Protein 6QBE (pdb70)

Organism: Hyaloperonospora arabidopsidis (NCBI:txid272952)

Structure (mmCIF, N/CA/C/O backbone):
data_6QBE
#
_entry.id   6QBE
#
_cell.length_a   44.673
_cell.length_b   48.879
_cell.length_c   112.333
_cell.angle_alpha   90.000
_cell.angle_beta   90.000
_cell.angle_gamma   90.000
#
_symmetry.space_group_name_H-M   'P 21 21 21'
#
loop_
_entity.id
_entity.type
_entity.pdbx_description
1 polymer 'Nep1-like protein'
2 branched beta-D-mannopyranose-(1-4)-2-acetamido-2-deoxy-beta-D-glucopyranose-(1-4)-2-acetamido-2-deoxy-beta-D-glucopyranose
3 non-polymer 2-acetamido-2-deoxy-beta-D-glucopyranose
4 non-polymer 'PHOSPHATE ION'
5 water water
#
loop_
_atom_site.group_PDB
_atom_site.id
_atom_site.type_symbol
_atom_site.label_atom_id
_atom_site.label_alt_id
_atom_site.label_comp_id
_atom_site.label_asym_id
_atom_site.label_entity_id
_atom_site.label_seq_id
_atom_site.pdbx_PDB_ins_code
_atom_site.Cartn_x
_atom_site.Cartn_y
_atom_site.Cartn_z
_atom_site.occupancy
_atom_site.B_iso_or_equiv
_atom_site.auth_seq_id
_atom_site.auth_comp_id
_atom_site.auth_asym_id
_atom_site.auth_atom_id
_atom_site.pdbx_PDB_model_num
ATOM 1 N N . HIS A 1 28 ? 47.283 51.033 49.565 1.00 42.03 28 HIS A N 1
ATOM 2 C CA . HIS A 1 28 ? 47.275 50.248 48.332 1.00 40.88 28 HIS A CA 1
ATOM 3 C C . HIS A 1 28 ? 47.388 48.757 48.634 1.00 34.29 28 HIS A C 1
ATOM 4 O O . HIS A 1 28 ? 48.325 48.353 49.328 1.00 30.80 28 HIS A O 1
ATOM 11 N N . ASP A 1 29 ? 46.440 47.943 48.138 1.00 20.56 29 ASP A N 1
ATOM 12 C CA . ASP A 1 29 ? 46.510 46.495 48.339 1.00 18.89 29 ASP A CA 1
ATOM 13 C C . ASP A 1 29 ? 46.644 46.138 49.824 1.00 23.74 29 ASP A C 1
ATOM 14 O O . ASP A 1 29 ? 47.427 45.271 50.211 1.00 25.34 29 ASP A O 1
ATOM 19 N N . ALA A 1 30 ? 45.882 46.826 50.671 1.00 20.77 30 ALA A N 1
ATOM 20 C CA . ALA A 1 30 ? 45.939 46.582 52.107 1.00 26.56 30 ALA A CA 1
ATOM 21 C C . ALA A 1 30 ? 44.873 45.612 52.594 1.00 23.25 30 ALA A C 1
ATOM 22 O O . ALA A 1 30 ? 45.022 45.056 53.685 1.00 24.29 30 ALA A O 1
ATOM 24 N N . ILE A 1 31 ? 43.823 45.391 51.810 1.00 16.01 31 ILE A N 1
ATOM 25 C CA . ILE A 1 31 ? 42.668 44.625 52.258 1.00 21.03 31 ILE A CA 1
ATOM 26 C C . ILE A 1 31 ? 42.951 43.136 52.130 1.00 23.84 31 ILE A C 1
ATOM 27 O O . ILE A 1 31 ? 43.228 42.638 51.031 1.00 16.63 31 ILE A O 1
ATOM 32 N N . VAL A 1 32 ? 42.810 42.413 53.236 1.00 17.12 32 VAL A N 1
ATOM 33 C CA . VAL A 1 32 ? 42.940 40.956 53.250 1.00 15.15 32 VAL A CA 1
ATOM 34 C C . VAL A 1 32 ? 41.588 40.305 52.978 1.00 22.56 32 VAL A C 1
ATOM 35 O O . VAL A 1 32 ? 40.619 40.564 53.707 1.00 17.84 32 VAL A O 1
ATOM 39 N N . PRO A 1 33 ? 41.478 39.435 51.979 1.00 19.01 33 PRO A N 1
ATOM 40 C CA . PRO A 1 33 ? 40.186 38.799 51.691 1.00 13.68 33 PRO A CA 1
ATOM 41 C C . PRO A 1 33 ? 39.798 37.789 52.753 1.00 13.38 33 PRO A C 1
ATOM 42 O O . PRO A 1 33 ? 40.619 37.307 53.536 1.00 13.25 33 PRO A O 1
ATOM 46 N N . PHE A 1 34 ? 38.516 37.452 52.752 1.00 12.12 34 PHE A N 1
ATOM 47 C CA . PHE A 1 34 ? 38.017 36.357 53.567 1.00 12.92 34 PHE A CA 1
ATOM 48 C C . PHE A 1 34 ? 38.341 35.027 52.909 1.00 16.95 34 PHE A C 1
ATOM 49 O O . PHE A 1 34 ? 38.322 34.908 51.680 1.00 13.43 34 PHE A O 1
ATOM 57 N N . SER A 1 35 ? 38.636 34.023 53.741 1.00 14.43 35 SER A N 1
ATOM 58 C CA . SER A 1 35 ? 38.728 32.641 53.272 1.00 14.49 35 SER A CA 1
ATOM 59 C C . SER A 1 35 ? 37.343 32.119 52.906 1.00 23.05 35 SER A C 1
ATOM 60 O O . SER A 1 35 ? 36.338 32.549 53.467 1.00 20.22 35 SER A O 1
ATOM 63 N N . GLU A 1 36 ? 37.300 31.163 51.955 1.00 15.12 36 GLU A N 1
ATOM 64 C CA . GLU A 1 36 ? 36.060 30.516 51.536 1.00 16.81 36 GLU A CA 1
ATOM 65 C C . GLU A 1 36 ? 35.715 29.403 52.519 1.00 25.39 36 GLU A C 1
ATOM 66 O O . GLU A 1 36 ? 36.404 28.375 52.564 1.00 23.35 36 GLU A O 1
ATOM 72 N N . PRO A 1 37 ? 34.677 29.571 53.333 1.00 28.69 37 PRO A N 1
ATOM 73 C CA . PRO A 1 37 ? 34.339 28.531 54.313 1.00 25.54 37 PRO A CA 1
ATOM 74 C C . PRO A 1 37 ? 33.833 27.266 53.627 1.00 25.40 37 PRO A C 1
ATOM 75 O O . PRO A 1 37 ? 33.342 27.281 52.490 1.00 24.42 37 PRO A O 1
ATOM 79 N N . LYS A 1 38 ? 33.959 26.149 54.334 1.00 26.23 38 LYS A N 1
ATOM 80 C CA . LYS A 1 38 ? 33.475 24.893 5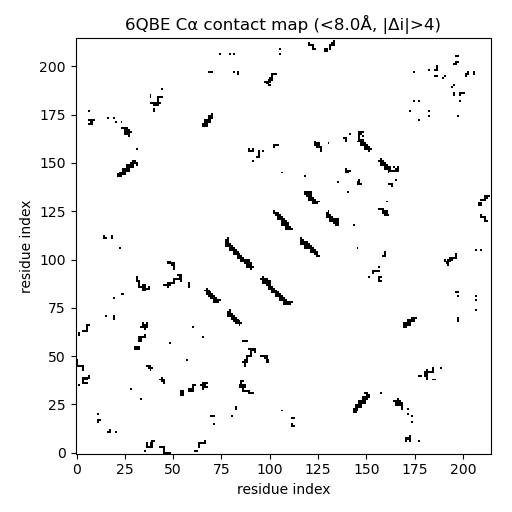3.776 1.00 28.76 38 LYS A CA 1
ATOM 81 C C . LYS A 1 38 ? 31.946 24.901 53.782 1.00 32.19 38 LYS A C 1
ATOM 82 O O . LYS A 1 38 ? 31.334 25.211 54.814 1.00 23.57 38 LYS A O 1
ATOM 88 N N . PRO A 1 39 ? 31.296 24.603 52.656 1.00 35.85 39 PRO A N 1
ATOM 89 C CA . PRO A 1 39 ? 29.853 24.869 52.545 1.00 29.99 39 PRO A CA 1
ATOM 90 C C . PRO A 1 39 ? 29.028 23.869 53.339 1.00 23.74 39 PRO A C 1
ATOM 91 O O . PRO A 1 39 ? 29.306 22.669 53.334 1.00 22.36 39 PRO A O 1
ATOM 95 N N . VAL A 1 40 ? 27.984 24.378 54.009 1.00 22.45 40 VAL A N 1
ATOM 96 C CA . VAL A 1 40 ? 27.115 23.576 54.865 1.00 30.06 40 VAL A CA 1
ATOM 97 C C . VAL A 1 40 ? 25.662 23.602 54.390 1.00 29.19 40 VAL A C 1
ATOM 98 O O . VAL A 1 40 ? 25.042 22.550 54.199 1.00 35.61 40 VAL A O 1
ATOM 102 N N . THR A 1 41 ? 25.101 24.792 54.183 1.00 22.99 41 THR A N 1
ATOM 103 C CA . THR A 1 41 ? 23.693 24.861 53.803 1.00 29.17 41 THR A CA 1
ATOM 104 C C . THR A 1 41 ? 23.493 24.707 52.288 1.00 28.09 41 THR A C 1
ATOM 105 O O . THR A 1 41 ? 24.424 24.802 51.486 1.00 22.48 41 THR A O 1
ATOM 109 N N . ILE A 1 42 ? 22.231 24.479 51.911 1.00 26.67 42 ILE A N 1
ATOM 110 C CA . ILE A 1 42 ? 21.851 24.355 50.502 1.00 28.68 42 ILE A CA 1
ATOM 111 C C . ILE A 1 42 ? 22.451 25.499 49.689 1.00 24.50 42 ILE A C 1
ATOM 112 O O . ILE A 1 42 ? 23.128 25.282 48.674 1.00 25.51 42 ILE A O 1
ATOM 117 N N . SER A 1 43 ? 22.243 26.739 50.149 1.00 23.80 43 SER A N 1
ATOM 118 C CA . SER A 1 43 ? 22.667 27.897 49.373 1.00 29.43 43 SER A CA 1
ATOM 119 C C . SER A 1 43 ? 24.186 28.062 49.362 1.00 20.39 43 SER A C 1
ATOM 120 O O . SER A 1 43 ? 24.745 28.509 48.352 1.00 22.35 43 SER A O 1
ATOM 123 N N . GLU A 1 44 ? 24.871 27.710 50.449 1.00 17.34 44 GLU A N 1
ATOM 124 C CA . GLU A 1 44 ? 26.333 27.766 50.451 1.00 18.71 44 GLU A CA 1
ATOM 125 C C . GLU A 1 44 ? 26.921 26.769 49.455 1.00 21.79 44 GLU A C 1
ATOM 126 O O . GLU A 1 44 ? 27.817 27.107 48.675 1.00 17.37 44 GLU A O 1
ATOM 132 N N . LYS A 1 45 ? 26.414 25.533 49.471 1.00 15.42 45 LYS A N 1
ATOM 133 C CA . LYS A 1 45 ? 26.890 24.496 48.557 1.00 23.11 45 LYS A CA 1
ATOM 134 C C . LYS A 1 45 ? 26.653 24.876 47.103 1.00 20.38 45 LYS A C 1
ATOM 135 O O . LYS A 1 45 ? 27.524 24.674 46.249 1.00 13.60 45 LYS A O 1
ATOM 141 N N . ALA A 1 46 ? 25.465 25.399 46.801 1.00 14.76 46 ALA A N 1
ATOM 142 C CA . ALA A 1 46 ? 25.170 25.846 45.445 1.00 17.57 46 ALA A CA 1
ATOM 143 C C . ALA A 1 46 ? 26.027 27.041 45.061 1.00 17.39 46 ALA A C 1
ATOM 144 O O . ALA A 1 46 ? 26.499 27.134 43.923 1.00 16.77 46 ALA A O 1
ATOM 146 N N . GLY A 1 47 ? 26.219 27.976 45.995 1.00 16.77 47 GLY A N 1
ATOM 147 C CA . GLY A 1 47 ? 27.091 29.112 45.733 1.00 12.92 47 GLY A CA 1
ATOM 148 C C . GLY A 1 47 ? 28.472 28.697 45.269 1.00 10.80 47 GLY A C 1
ATOM 149 O O . GLY A 1 47 ? 29.006 29.243 44.299 1.00 15.17 47 GLY A O 1
ATOM 150 N N . VAL A 1 48 ? 29.061 27.701 45.941 1.00 11.55 48 VAL A N 1
ATOM 151 C CA . VAL A 1 48 ? 30.397 27.244 45.562 1.00 11.80 48 VAL A CA 1
ATOM 152 C C . VAL A 1 48 ? 30.337 26.468 44.251 1.00 13.06 48 VAL A C 1
ATOM 153 O O . VAL A 1 48 ? 31.201 26.620 43.381 1.00 12.16 48 VAL A O 1
ATOM 157 N N . LYS A 1 49 ? 29.300 25.646 44.080 1.00 15.69 49 LYS A N 1
ATOM 158 C CA . LYS A 1 49 ? 29.185 24.815 42.883 1.00 16.10 49 LYS A CA 1
ATOM 159 C C . LYS A 1 49 ? 29.092 25.645 41.606 1.00 14.20 49 LYS A C 1
ATOM 160 O O . LYS A 1 49 ? 29.636 25.249 40.574 1.00 17.98 49 LYS A O 1
ATOM 166 N N . PHE A 1 50 ? 28.420 26.793 41.652 1.00 10.64 50 PHE A N 1
ATOM 167 C CA . PHE A 1 50 ? 28.148 27.579 40.454 1.00 16.46 50 PHE A CA 1
ATOM 168 C C . PHE A 1 50 ? 29.016 28.831 40.360 1.00 10.72 50 PHE A C 1
ATOM 169 O O . PHE A 1 50 ? 28.676 29.749 39.610 1.00 11.31 50 PHE A O 1
ATOM 177 N N . LYS A 1 51 ? 30.145 28.868 41.085 1.00 14.11 51 LYS A N 1
ATOM 178 C CA . LYS A 1 51 ? 31.103 29.959 40.957 1.00 14.43 51 LYS A CA 1
ATOM 179 C C . LYS A 1 51 ? 31.530 30.131 39.501 1.00 11.75 51 LYS A C 1
ATOM 180 O O . LYS A 1 51 ? 31.983 29.157 38.869 1.00 16.72 51 LYS A O 1
ATOM 186 N N . PRO A 1 52 ? 31.493 31.345 38.966 1.00 13.70 52 PRO A N 1
ATOM 187 C CA . PRO A 1 52 ? 31.922 31.565 37.579 1.00 15.99 52 PRO A CA 1
ATOM 188 C C . PRO A 1 52 ? 33.433 31.503 37.415 1.00 19.00 52 PRO A C 1
ATOM 189 O O . PRO A 1 52 ? 34.196 31.682 38.362 1.00 11.07 52 PRO A O 1
ATOM 193 N N . LEU A 1 53 ? 33.860 31.300 36.165 1.00 17.51 53 LEU A N 1
ATOM 194 C CA . LEU A 1 53 ? 35.250 31.511 35.767 1.00 17.47 53 LEU A CA 1
ATOM 195 C C . LEU A 1 53 ? 35.374 32.917 35.203 1.00 18.74 53 LEU A C 1
ATOM 196 O O . LEU A 1 53 ? 34.564 33.318 34.363 1.00 16.40 53 LEU A O 1
ATOM 201 N N . LEU A 1 54 ? 36.364 33.674 35.670 1.00 12.43 54 LEU A N 1
ATOM 202 C CA . LEU A 1 54 ? 36.496 35.069 35.263 1.00 9.22 54 LEU A CA 1
ATOM 203 C C . LEU A 1 54 ? 37.801 35.221 34.502 1.00 14.78 54 LEU A C 1
ATOM 204 O O . LEU A 1 54 ? 38.870 34.932 35.037 1.00 17.14 54 LEU A O 1
ATOM 209 N N . ASP A 1 55 ? 37.702 35.650 33.251 1.00 11.10 55 ASP A N 1
ATOM 210 C CA . ASP A 1 55 ? 38.853 35.954 32.408 1.00 17.53 55 ASP A CA 1
ATOM 211 C C . ASP A 1 55 ? 38.954 37.472 32.275 1.00 24.81 55 ASP A C 1
ATOM 212 O O . ASP A 1 55 ? 37.996 38.122 31.852 1.00 18.97 55 ASP A O 1
ATOM 217 N N . VAL A 1 56 ? 40.104 38.042 32.640 1.00 21.84 56 VAL A N 1
ATOM 218 C CA . VAL A 1 56 ? 40.293 39.490 32.596 1.00 29.10 56 VAL A CA 1
ATOM 219 C C . VAL A 1 56 ? 41.095 39.853 31.351 1.00 31.67 56 VAL A C 1
ATOM 220 O O . VAL A 1 56 ? 42.105 39.209 31.041 1.00 30.63 56 VAL A O 1
ATOM 224 N N . ASN A 1 57 ? 40.637 40.887 30.640 1.00 33.63 57 ASN A N 1
ATOM 225 C CA . ASN A 1 57 ? 41.216 41.346 29.374 1.00 39.76 57 ASN A CA 1
ATOM 226 C C . ASN A 1 57 ? 41.515 42.844 29.490 1.00 46.29 57 ASN A C 1
ATOM 227 O O . ASN A 1 57 ? 40.596 43.669 29.423 1.00 52.74 57 ASN A O 1
ATOM 232 N N . THR A 1 58 ? 42.793 43.186 29.681 1.00 43.28 58 THR A N 1
ATOM 233 C CA . THR A 1 58 ? 43.376 44.536 29.668 1.00 44.68 58 THR A CA 1
ATOM 234 C C . THR A 1 58 ? 43.050 45.408 30.886 1.00 40.43 58 THR A C 1
ATOM 235 O O . THR A 1 58 ? 43.491 46.562 30.924 1.00 57.84 58 THR A O 1
ATOM 239 N N . GLY A 1 59 ? 42.322 44.914 31.884 1.00 29.25 59 GLY A N 1
ATOM 240 C CA . GLY A 1 59 ? 41.963 45.700 33.040 1.00 31.54 59 GLY A CA 1
ATOM 241 C C . GLY A 1 59 ? 42.591 45.191 34.326 1.00 28.57 59 GLY A C 1
ATOM 242 O O . GLY A 1 59 ? 43.527 44.388 34.331 1.00 28.23 59 GLY A O 1
ATOM 243 N N . CYS A 1 60 ? 42.059 45.689 35.442 1.00 20.14 60 CYS A N 1
ATOM 244 C CA . CYS A 1 60 ? 42.524 45.213 36.737 1.00 14.31 60 CYS A CA 1
ATOM 245 C C . CYS A 1 60 ? 42.113 43.764 36.964 1.00 23.28 60 CYS A C 1
ATOM 246 O O . CYS A 1 60 ? 41.114 43.279 36.417 1.00 22.01 60 CYS A O 1
ATOM 249 N N . ALA A 1 61 ? 42.900 43.074 37.787 1.00 21.49 61 ALA A N 1
ATOM 250 C CA . ALA A 1 61 ? 42.417 41.870 38.429 1.00 17.28 61 ALA A CA 1
ATOM 251 C C . ALA A 1 61 ? 41.412 42.263 39.509 1.00 11.75 61 ALA A C 1
ATOM 252 O O . ALA A 1 61 ? 41.443 43.389 40.007 1.00 13.46 61 ALA A O 1
ATOM 254 N N . PRO A 1 62 ? 40.519 41.357 39.898 1.00 11.97 62 PRO A N 1
ATOM 255 C CA . PRO A 1 62 ? 39.630 41.668 41.024 1.00 12.36 62 PRO A CA 1
ATOM 256 C C . PRO A 1 62 ? 40.407 41.689 42.338 1.00 15.18 62 PRO A C 1
ATOM 257 O O . PRO A 1 62 ? 41.389 40.960 42.520 1.00 14.91 62 PRO A O 1
ATOM 261 N N . TYR A 1 63 ? 39.971 42.566 43.246 1.00 11.83 63 TYR A N 1
ATOM 262 C CA . TYR A 1 63 ? 40.588 42.746 44.558 1.00 12.45 63 TYR A CA 1
ATOM 263 C C . TYR A 1 63 ? 39.516 42.603 45.631 1.00 14.20 63 TYR A C 1
ATOM 264 O O . TYR A 1 63 ? 38.324 42.727 45.353 1.00 14.86 63 TYR A O 1
ATOM 273 N N . ALA A 1 64 ? 39.935 42.337 46.867 1.00 15.52 64 ALA A N 1
ATOM 274 C CA . ALA A 1 64 ? 38.981 42.388 47.975 1.00 11.13 64 ALA A CA 1
ATOM 275 C C . ALA A 1 64 ? 38.569 43.830 48.252 1.00 11.91 64 ALA A C 1
ATOM 276 O O . ALA A 1 64 ? 39.418 44.723 48.357 1.00 11.42 64 ALA A O 1
ATOM 278 N N . ALA A 1 65 ? 37.262 44.066 48.373 1.00 10.87 65 ALA A N 1
ATOM 279 C CA . ALA A 1 65 ? 36.764 45.410 48.616 1.00 10.38 65 ALA A CA 1
ATOM 280 C C . ALA A 1 65 ? 36.717 45.795 50.090 1.00 12.21 65 ALA A C 1
ATOM 281 O O . ALA A 1 65 ? 36.742 47.003 50.389 1.00 9.15 65 ALA A O 1
ATOM 283 N N . VAL A 1 66 ? 36.641 44.819 51.007 1.00 10.94 66 VAL A N 1
ATOM 284 C CA . VAL A 1 66 ? 36.412 45.089 52.430 1.00 10.41 66 VAL A CA 1
ATOM 285 C C . VAL A 1 66 ? 37.054 43.972 53.254 1.00 10.60 66 VAL A C 1
ATOM 286 O O . VAL A 1 66 ? 37.147 42.827 52.808 1.00 10.21 66 VAL A O 1
ATOM 290 N N . ASN A 1 67 ? 37.483 44.299 54.470 1.00 12.21 67 ASN A N 1
ATOM 291 C CA . ASN A 1 67 ? 38.036 43.266 55.350 1.00 15.31 67 ASN A CA 1
ATOM 292 C C . ASN A 1 67 ? 37.125 43.037 56.555 1.00 16.55 67 ASN A C 1
ATOM 293 O O . ASN A 1 67 ? 36.083 43.672 56.711 1.00 12.49 67 ASN A O 1
ATOM 298 N N . ALA A 1 68 ? 37.533 42.091 57.414 1.00 16.45 68 ALA A N 1
ATOM 299 C CA . ALA A 1 68 ? 36.715 41.694 58.552 1.00 20.26 68 ALA A CA 1
ATOM 300 C C . ALA A 1 68 ? 36.517 42.826 59.556 1.00 24.89 68 ALA A C 1
ATOM 301 O O . ALA A 1 68 ? 35.542 42.806 60.314 1.00 36.84 68 ALA A O 1
ATOM 303 N N . GLU A 1 69 ? 37.415 43.804 59.579 1.00 15.27 69 GLU A N 1
ATOM 304 C CA . GLU A 1 69 ? 37.318 44.935 60.489 1.00 22.35 69 GLU A CA 1
ATOM 305 C C . GLU A 1 69 ? 36.514 46.088 59.904 1.00 27.54 69 GLU A C 1
ATOM 306 O O . GLU A 1 69 ? 36.369 47.118 60.573 1.00 22.85 69 GLU A O 1
ATOM 312 N N . GLY A 1 70 ? 36.005 45.943 58.677 1.00 25.11 70 GLY A N 1
ATOM 313 C CA . GLY A 1 70 ? 35.186 46.951 58.032 1.00 21.34 70 GLY A CA 1
ATOM 314 C C . GLY A 1 70 ? 35.919 48.048 57.282 1.00 13.18 70 GLY A C 1
ATOM 315 O O . GLY A 1 70 ? 35.265 48.995 56.830 1.00 20.33 70 GLY A O 1
ATOM 316 N N . GLU A 1 71 ? 37.244 47.980 57.158 1.00 18.78 71 GLU A N 1
ATOM 317 C CA . GLU A 1 71 ? 37.952 48.916 56.291 1.00 15.42 71 GLU A CA 1
ATOM 318 C C . GLU A 1 71 ? 37.700 48.553 54.831 1.00 20.71 71 GLU A C 1
ATOM 319 O O . GLU A 1 71 ? 37.639 47.374 54.477 1.00 17.77 71 GLU A O 1
ATOM 325 N N . THR A 1 72 ? 37.573 49.567 53.974 1.00 17.87 72 THR A N 1
ATOM 326 C CA . THR A 1 72 ? 37.338 49.346 52.548 1.00 23.75 72 THR A CA 1
ATOM 327 C C . THR A 1 72 ? 38.509 49.828 51.692 1.00 18.10 72 THR A C 1
ATOM 328 O O . THR A 1 72 ? 39.294 50.704 52.082 1.00 16.64 72 THR A O 1
ATOM 332 N N . SER A 1 73 ? 38.596 49.255 50.492 1.00 11.59 73 SER A N 1
ATOM 333 C CA . SER A 1 73 ? 39.613 49.655 49.533 1.00 20.27 73 SER A CA 1
ATOM 334 C C . SER A 1 73 ? 39.482 51.131 49.175 1.00 17.24 73 SER A C 1
ATOM 335 O O . SER A 1 73 ? 38.384 51.643 48.952 1.00 13.73 73 SER A O 1
ATOM 338 N N . GLY A 1 74 ? 40.619 51.813 49.105 1.00 12.31 74 GLY A N 1
ATOM 339 C CA . GLY A 1 74 ? 40.667 53.166 48.604 1.00 20.25 74 GLY A CA 1
ATOM 340 C C . GLY A 1 74 ? 40.677 53.274 47.100 1.00 17.69 74 GLY A C 1
ATOM 341 O O . GLY A 1 74 ? 40.599 54.384 46.570 1.00 20.03 74 GLY A O 1
ATOM 342 N N . GLY A 1 75 ? 40.747 52.143 46.392 1.00 14.54 75 GLY A N 1
ATOM 343 C CA . GLY A 1 75 ? 40.815 52.147 44.943 1.00 14.05 75 GLY A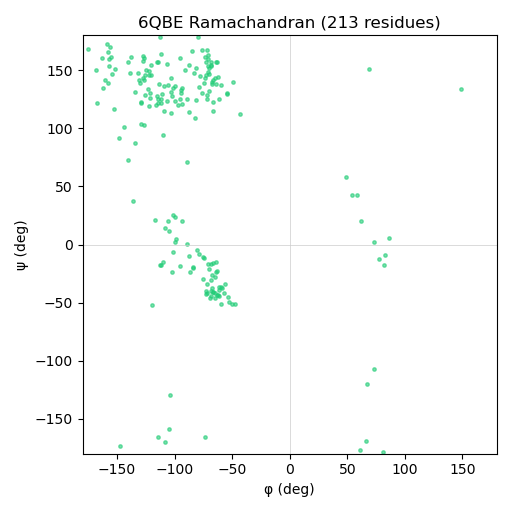 CA 1
ATOM 344 C C . GLY A 1 75 ? 42.117 52.774 44.473 1.00 19.96 75 GLY A C 1
ATOM 345 O O . GLY A 1 75 ? 43.043 53.021 45.236 1.00 18.65 75 GLY A O 1
ATOM 346 N N . LEU A 1 76 ? 42.167 53.019 43.166 1.00 18.76 76 LEU A N 1
ATOM 347 C CA . LEU A 1 76 ? 43.307 53.664 42.532 1.00 16.66 76 LEU A CA 1
ATOM 348 C C . LEU A 1 76 ? 42.808 54.788 41.638 1.00 22.13 76 LEU A C 1
ATOM 349 O O . LEU A 1 76 ? 41.780 54.642 40.971 1.00 15.22 76 LEU A O 1
ATOM 354 N N . GLN A 1 77 ? 43.540 55.900 41.608 1.00 24.02 77 GLN A N 1
ATOM 355 C CA . GLN A 1 77 ? 43.215 56.961 40.663 1.00 24.13 77 GLN A CA 1
ATOM 356 C C . GLN A 1 77 ? 43.385 56.468 39.230 1.00 25.15 77 GLN A C 1
ATOM 357 O O . GLN A 1 77 ? 44.114 55.513 38.956 1.00 21.36 77 GLN A O 1
ATOM 363 N N . THR A 1 78 ? 42.698 57.134 38.302 1.00 30.15 78 THR A N 1
ATOM 364 C CA . THR A 1 78 ? 42.851 56.800 36.891 1.00 31.32 78 THR A CA 1
ATOM 365 C C . THR A 1 78 ? 44.205 57.279 36.385 1.00 29.81 78 THR A C 1
ATOM 366 O O . THR A 1 78 ? 44.728 58.308 36.823 1.00 27.80 78 THR A O 1
ATOM 370 N N . SER A 1 79 ? 44.781 56.518 35.458 1.00 29.01 79 SER A N 1
ATOM 371 C CA . SER A 1 79 ? 46.096 56.868 34.931 1.00 40.31 79 SER A CA 1
ATOM 372 C C . SER A 1 79 ? 46.178 56.432 33.474 1.00 42.70 79 SER A C 1
ATOM 373 O O . SER A 1 79 ? 45.192 55.976 32.885 1.00 39.44 79 SER A O 1
ATOM 376 N N . GLY A 1 80 ? 47.373 56.563 32.899 0.90 43.12 80 GLY A N 1
ATOM 377 C CA . GLY A 1 80 ? 47.590 56.238 31.503 0.90 43.51 80 GLY A CA 1
ATOM 378 C C . GLY A 1 80 ? 47.661 54.763 31.178 0.90 44.45 80 GLY A C 1
ATOM 379 O O . GLY A 1 80 ? 47.642 54.412 29.994 0.90 47.34 80 GLY A O 1
ATOM 380 N N . ASP A 1 81 ? 47.746 53.888 32.1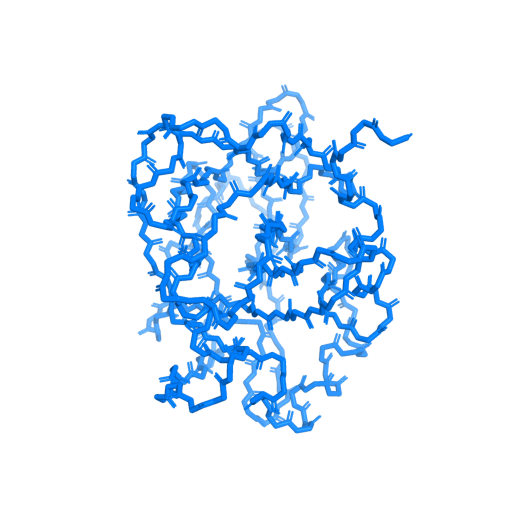82 1.00 41.47 81 ASP A N 1
ATOM 381 C CA . ASP A 1 81 ? 47.797 52.462 31.913 1.00 39.00 81 ASP A CA 1
ATOM 382 C C . ASP A 1 81 ? 46.643 51.748 32.606 1.00 36.61 81 ASP A C 1
ATOM 383 O O . ASP A 1 81 ? 46.477 51.884 33.829 1.00 33.39 81 ASP A O 1
ATOM 388 N N . PRO A 1 82 ? 45.839 50.973 31.874 1.00 39.71 82 PRO 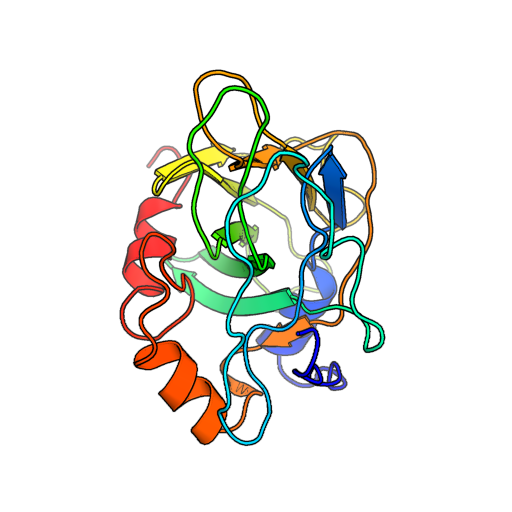A N 1
ATOM 389 C CA . PRO A 1 82 ? 44.677 50.323 32.497 1.00 28.14 82 PRO A CA 1
ATOM 390 C C . PRO A 1 82 ? 45.018 49.312 33.587 1.00 35.76 82 PRO A C 1
ATOM 391 O O . PRO A 1 82 ? 44.158 49.046 34.438 1.00 33.66 82 PRO A O 1
ATOM 395 N N . GLU A 1 83 ? 46.228 48.743 33.608 1.00 36.50 83 GLU A N 1
ATOM 396 C CA . GLU A 1 83 ? 46.533 47.670 34.552 1.00 38.23 83 GLU A CA 1
ATOM 397 C C . GLU A 1 83 ? 47.510 48.058 35.660 1.00 35.10 83 GLU A C 1
ATOM 398 O O . GLU A 1 83 ? 47.593 47.333 36.663 1.00 22.33 83 GLU A O 1
ATOM 404 N N . SER A 1 84 ? 48.229 49.177 35.523 1.00 30.36 84 SER A N 1
ATOM 405 C CA . SER A 1 84 ? 49.247 49.570 36.499 1.00 33.56 84 SER A CA 1
ATOM 406 C C . SER A 1 84 ? 48.687 49.631 37.917 1.00 31.74 84 SER A C 1
ATOM 407 O O . SER A 1 84 ? 47.651 50.254 38.172 1.00 29.71 84 SER A O 1
ATOM 410 N N . GLY A 1 85 ? 49.383 48.969 38.841 1.00 32.59 85 GLY A N 1
ATOM 411 C CA . GLY A 1 85 ? 48.994 48.929 40.238 1.00 26.53 85 GLY A CA 1
ATOM 412 C C . GLY A 1 85 ? 47.942 47.904 40.605 1.00 27.05 85 GLY A C 1
ATOM 413 O O . GLY A 1 85 ? 47.692 47.702 41.807 1.00 25.84 85 GLY A O 1
ATOM 414 N N . CYS A 1 86 ? 47.307 47.248 39.629 1.00 16.36 86 CYS A N 1
ATOM 415 C CA . CYS A 1 86 ? 46.171 46.389 39.935 1.00 15.91 86 CYS A CA 1
ATOM 416 C C . CYS A 1 86 ? 46.257 45.069 39.167 1.00 16.53 86 CYS A C 1
ATOM 417 O O . CYS A 1 86 ? 45.248 44.520 38.725 1.00 19.62 86 CYS A O 1
ATOM 420 N N . ARG A 1 87 ? 47.470 44.532 39.011 1.00 17.97 87 ARG A N 1
ATOM 421 C CA . ARG A 1 87 ? 47.640 43.244 38.350 1.00 19.52 87 ARG A CA 1
ATOM 422 C C . ARG A 1 87 ? 47.310 42.055 39.249 1.00 27.75 87 ARG A C 1
ATOM 423 O O . ARG A 1 87 ? 47.256 40.919 38.755 1.00 28.01 87 ARG A O 1
ATOM 431 N N . GLY A 1 88 ? 47.076 42.281 40.542 1.00 16.16 88 GLY A N 1
ATOM 432 C CA . GLY A 1 88 ? 46.754 41.190 41.438 1.00 19.27 88 GLY A CA 1
ATOM 433 C C . GLY A 1 88 ? 47.250 41.439 42.849 1.00 17.77 88 GLY A C 1
ATOM 434 O O . GLY A 1 88 ? 48.401 41.842 43.038 1.00 16.32 88 GLY A O 1
ATOM 435 N N . SER A 1 89 ? 46.399 41.194 43.848 1.00 19.35 89 SER A N 1
ATOM 436 C CA . SER A 1 89 ? 46.776 41.481 45.223 1.00 19.57 89 SER A CA 1
ATOM 437 C C . SER A 1 89 ? 47.838 40.504 45.718 1.00 19.16 89 SER A C 1
ATOM 438 O O . SER A 1 89 ? 47.878 39.338 45.323 1.00 18.01 89 SER A O 1
ATOM 441 N N . LYS A 1 90 ? 48.701 40.984 46.615 1.00 14.01 90 LYS A N 1
ATOM 442 C CA . LYS A 1 90 ? 49.610 40.053 47.271 1.00 21.35 90 LYS A CA 1
ATOM 443 C C . LYS A 1 90 ? 48.861 39.081 48.173 1.00 22.24 90 LYS A C 1
ATOM 444 O O . LYS A 1 90 ? 49.430 38.054 48.556 1.00 19.83 90 LYS A O 1
ATOM 450 N N . TYR A 1 91 ? 47.599 39.378 48.501 1.00 21.24 91 TYR A N 1
ATOM 451 C CA . TYR A 1 91 ? 46.763 38.552 49.367 1.00 19.62 91 TYR A CA 1
ATOM 452 C C . TYR A 1 91 ? 45.806 37.644 48.607 1.00 24.51 91 TYR A C 1
ATOM 453 O O . TYR A 1 91 ? 44.977 36.978 49.232 1.00 23.85 91 TYR A O 1
ATOM 462 N N . GLY A 1 92 ? 45.881 37.606 47.293 1.00 17.65 92 GLY A N 1
ATOM 463 C CA . GLY A 1 92 ? 44.896 36.869 46.535 1.00 19.19 92 GLY A CA 1
ATOM 464 C C . GLY A 1 92 ? 43.641 37.697 46.361 1.00 24.99 92 GLY A C 1
ATOM 465 O O . GLY A 1 92 ? 43.540 38.841 46.803 1.00 23.12 92 GLY A O 1
ATOM 466 N N . SER A 1 93 ? 42.659 37.095 45.707 1.00 14.62 93 SER A N 1
ATOM 467 C CA . SER A 1 93 ? 41.499 37.816 45.207 1.00 17.31 93 SER A CA 1
ATOM 468 C C . SER A 1 93 ? 40.253 37.470 46.034 1.00 20.25 93 SER A C 1
ATOM 469 O O . SER A 1 93 ? 40.333 36.794 47.074 1.00 17.95 93 SER A O 1
ATOM 472 N N . GLN A 1 94 ? 39.094 37.910 45.544 1.00 10.67 94 GLN A N 1
ATOM 473 C CA . GLN A 1 94 ? 37.805 37.648 46.171 1.00 9.53 94 GLN A CA 1
ATOM 474 C C . GLN A 1 94 ? 36.692 37.700 45.130 1.00 12.21 94 GLN A C 1
ATOM 475 O O . GLN A 1 94 ? 36.745 38.485 44.176 1.00 10.05 94 GLN A O 1
ATOM 481 N N . VAL A 1 95 ? 35.672 36.877 45.336 1.00 10.79 95 VAL A N 1
ATOM 482 C CA . VAL A 1 95 ? 34.401 37.032 44.647 1.00 12.41 95 VAL A CA 1
ATOM 483 C C . VAL A 1 95 ? 33.296 36.988 45.692 1.00 14.02 95 VAL A C 1
ATOM 484 O O . VAL A 1 95 ? 33.351 36.205 46.642 1.00 9.20 95 VAL A O 1
ATOM 488 N N . TYR A 1 96 ? 32.308 37.853 45.538 1.00 8.26 96 TYR A N 1
ATOM 489 C CA . TYR A 1 96 ? 31.218 37.962 46.494 1.00 8.47 96 TYR A CA 1
ATOM 490 C C . TYR A 1 96 ? 29.967 37.281 45.952 1.00 11.60 96 TYR A C 1
ATOM 491 O O . TYR A 1 96 ? 29.672 37.366 44.759 1.00 13.51 96 TYR A O 1
ATOM 500 N N . GLY A 1 97 ? 29.218 36.635 46.828 1.00 8.67 97 GLY A N 1
ATOM 501 C CA . GLY A 1 97 ? 28.032 35.905 46.412 1.00 7.43 97 GLY A CA 1
ATOM 502 C C . GLY A 1 97 ? 26.826 36.219 47.272 1.00 9.87 97 GLY A C 1
ATOM 503 O O . GLY A 1 97 ? 26.936 36.476 48.468 1.00 11.22 97 GLY A O 1
ATOM 504 N N . ARG A 1 98 ? 25.658 36.187 46.640 1.00 7.66 98 ARG A N 1
ATOM 505 C CA . ARG A 1 98 ? 24.419 36.388 47.384 1.00 13.33 98 ARG A CA 1
ATOM 506 C C . ARG A 1 98 ? 23.287 35.777 46.578 1.00 14.51 98 ARG A C 1
ATOM 507 O O . ARG A 1 98 ? 23.261 35.930 45.358 1.00 10.49 98 ARG A O 1
ATOM 515 N N . SER A 1 99 ? 22.356 35.090 47.248 1.00 13.22 99 SER A N 1
ATOM 516 C CA . SER A 1 99 ? 21.367 34.308 46.504 1.00 12.18 99 SER A CA 1
ATOM 517 C C . SER A 1 99 ? 19.979 34.457 47.107 1.00 16.89 99 SER A C 1
ATOM 518 O O . SER A 1 99 ? 19.813 34.868 48.260 1.00 16.12 99 SER A O 1
ATOM 521 N N . THR A 1 100 ? 18.976 34.111 46.296 1.00 14.63 100 THR A N 1
ATOM 522 C CA . THR A 1 100 ? 17.578 34.191 46.697 1.00 10.91 100 THR A CA 1
ATOM 523 C C . THR A 1 100 ? 16.716 33.464 45.673 1.00 20.70 100 THR A C 1
ATOM 524 O O . THR A 1 100 ? 17.058 33.394 44.484 1.00 12.24 100 THR A O 1
ATOM 528 N N . TRP A 1 101 ? 15.602 32.920 46.148 1.00 16.71 101 TRP A N 1
ATOM 529 C CA . TRP A 1 101 ? 14.525 32.573 45.240 1.00 17.95 101 TRP A CA 1
ATOM 530 C C . TRP A 1 101 ? 13.954 33.853 44.652 1.00 14.70 101 TRP A C 1
ATOM 531 O O . TRP A 1 101 ? 13.827 34.872 45.339 1.00 14.19 101 TRP A O 1
ATOM 542 N N . TYR A 1 102 ? 13.601 33.798 43.373 1.00 14.34 102 TYR A N 1
ATOM 543 C CA . TYR A 1 102 ? 12.946 34.919 42.716 1.00 14.56 102 TYR A CA 1
ATOM 544 C C . TYR A 1 102 ? 12.095 34.367 41.583 1.00 21.76 102 TYR A C 1
ATOM 545 O O . TYR A 1 102 ? 12.641 33.777 40.649 1.00 17.11 102 TYR A O 1
ATOM 554 N N . ASN A 1 103 ? 10.774 34.542 41.665 1.00 23.68 103 ASN A N 1
ATOM 555 C CA . ASN A 1 103 ? 9.870 34.086 40.608 1.00 23.38 103 ASN A CA 1
ATOM 556 C C . ASN A 1 103 ? 10.021 32.586 40.381 1.00 23.04 103 ASN A C 1
ATOM 557 O O . ASN A 1 103 ? 10.105 32.121 39.240 1.00 21.52 103 ASN A O 1
ATOM 562 N N . ASP A 1 104 ? 10.121 31.838 41.484 1.00 19.11 104 ASP A N 1
ATOM 563 C CA . ASP A 1 104 ? 10.214 30.379 41.501 1.00 27.21 104 ASP A CA 1
ATOM 564 C C . ASP A 1 104 ? 11.457 29.861 40.787 1.00 27.24 104 ASP A C 1
ATOM 565 O O . ASP A 1 104 ? 11.506 28.693 40.382 1.00 22.69 104 ASP A O 1
ATOM 570 N N . VAL A 1 105 ? 12.463 30.710 40.623 1.00 17.29 105 VAL A N 1
ATOM 571 C CA . VAL A 1 105 ? 13.768 30.299 40.124 1.00 16.53 105 VAL A CA 1
ATOM 572 C C . VAL A 1 105 ? 14.803 30.749 41.147 1.00 19.41 105 VAL A C 1
ATOM 573 O O . VAL A 1 105 ? 14.601 31.736 41.862 1.00 16.87 105 VAL A O 1
ATOM 577 N N . TRP A 1 106 ? 15.904 30.005 41.241 1.00 19.64 106 TRP A N 1
ATOM 578 C CA . TRP A 1 106 ? 16.946 30.305 42.214 1.00 16.59 106 TRP A CA 1
ATOM 579 C C . TRP A 1 106 ? 18.003 31.182 41.559 1.00 16.88 106 TRP A C 1
ATOM 580 O O . TRP A 1 106 ? 18.618 30.781 40.562 1.00 16.59 106 TRP A O 1
ATOM 591 N N . ALA A 1 107 ? 18.220 32.367 42.122 1.00 15.50 107 ALA A N 1
ATOM 592 C CA . ALA A 1 107 ? 19.128 33.358 41.557 1.00 10.38 107 ALA A CA 1
ATOM 593 C C . ALA A 1 107 ? 20.350 33.505 42.452 1.00 16.71 107 ALA A C 1
ATOM 594 O O . ALA A 1 107 ? 20.206 33.696 43.664 1.00 10.53 107 ALA A O 1
ATOM 596 N N . ILE A 1 108 ? 21.542 33.421 41.859 1.00 13.81 108 ILE A N 1
ATOM 597 C CA . ILE A 1 108 ? 22.802 33.612 42.579 1.00 12.02 108 ILE A CA 1
ATOM 598 C C . ILE A 1 108 ? 23.566 34.745 41.914 1.00 10.14 108 ILE A C 1
ATOM 599 O O . ILE A 1 108 ? 23.959 34.618 40.748 1.00 13.07 108 ILE A O 1
ATOM 604 N N . MET A 1 109 ? 23.843 35.818 42.661 1.00 9.26 109 MET A N 1
ATOM 605 C CA . MET A 1 109 ? 24.702 36.883 42.136 1.00 7.61 109 MET A CA 1
ATOM 606 C C . MET A 1 109 ? 26.147 36.671 42.569 1.00 9.10 109 MET A C 1
ATOM 607 O O . MET A 1 109 ? 26.418 36.415 43.748 1.00 9.80 109 MET A O 1
ATOM 612 N N . TYR A 1 110 ? 27.072 36.791 41.616 1.00 8.06 110 TYR A N 1
ATOM 613 C CA . TYR A 1 110 ? 28.505 36.842 41.886 1.00 7.06 110 TYR A CA 1
ATOM 614 C C . TYR A 1 110 ? 29.037 38.212 41.476 1.00 14.72 110 TYR A C 1
ATOM 615 O O . TYR A 1 110 ? 28.800 38.662 40.353 1.00 11.72 110 TYR A O 1
ATOM 624 N N . ALA A 1 111 ? 29.731 38.876 42.387 1.00 12.25 111 ALA A N 1
ATOM 625 C CA . ALA A 1 111 ? 30.183 40.245 42.169 1.00 8.81 111 ALA A CA 1
ATOM 626 C C . ALA A 1 111 ? 31.680 40.334 42.396 1.00 12.14 111 ALA A C 1
ATOM 627 O O . ALA A 1 111 ? 32.238 39.640 43.258 1.00 9.29 111 ALA A O 1
ATOM 629 N N . TRP A 1 112 ? 32.322 41.204 41.618 1.00 10.54 112 TRP A N 1
ATOM 630 C CA . TRP A 1 112 ? 33.752 41.460 41.719 1.00 10.14 112 TRP A CA 1
ATOM 631 C C . TRP A 1 112 ? 34.003 42.954 41.865 1.00 7.34 112 TRP A C 1
ATOM 632 O O . TRP A 1 112 ? 33.320 43.775 41.240 1.00 7.45 112 TRP A O 1
ATOM 643 N N . TYR A 1 113 ? 35.008 43.293 42.666 1.00 8.00 113 TYR A N 1
ATOM 644 C CA . TYR A 1 113 ? 35.449 44.661 42.876 1.00 8.15 113 TYR A CA 1
ATOM 645 C C . TYR A 1 113 ? 36.804 44.834 42.202 1.00 9.99 113 TYR A C 1
ATOM 646 O O . TYR A 1 113 ? 37.673 43.964 42.320 1.00 10.28 113 TYR A O 1
ATOM 655 N N . PHE A 1 114 ? 36.987 45.956 41.507 1.00 13.49 114 PHE A N 1
ATOM 656 C CA . PHE A 1 114 ? 38.259 46.314 40.892 1.00 9.82 114 PHE A CA 1
ATOM 657 C C . PHE A 1 114 ? 38.658 47.707 41.363 1.00 13.43 114 PHE A C 1
ATOM 658 O O . PHE A 1 114 ? 37.791 48.589 41.495 1.00 10.91 114 PHE A O 1
ATOM 666 N N . PRO A 1 115 ? 39.951 47.942 41.625 1.00 14.31 115 PRO A N 1
ATOM 667 C CA . PRO A 1 115 ? 40.349 49.231 42.232 1.00 12.10 115 PRO A CA 1
ATOM 668 C C . PRO A 1 115 ? 40.203 50.425 41.296 1.00 17.31 115 PRO A C 1
ATOM 669 O O . PRO A 1 115 ? 40.133 51.568 41.773 1.00 13.10 115 PRO A O 1
ATOM 673 N N . LYS A 1 116 ? 40.168 50.207 39.988 1.00 14.96 116 LYS A N 1
ATOM 674 C CA . LYS A 1 116 ? 39.959 51.292 39.036 1.00 14.88 116 LYS A CA 1
ATOM 675 C C . LYS A 1 116 ? 39.417 50.690 37.748 1.00 17.40 116 LYS A C 1
ATOM 676 O O . LYS A 1 116 ? 39.544 49.489 37.513 1.00 12.82 116 LYS A O 1
ATOM 682 N N . ASP A 1 117 ? 38.774 51.537 36.938 1.00 13.00 117 ASP A N 1
ATOM 683 C CA . ASP A 1 117 ? 38.382 51.211 35.564 1.00 18.04 117 ASP A CA 1
ATOM 684 C C . ASP A 1 117 ? 38.889 52.359 34.703 1.00 16.68 117 ASP A C 1
ATOM 685 O O . ASP A 1 117 ? 38.296 53.443 34.698 1.00 21.30 117 ASP A O 1
ATOM 690 N N . SER A 1 118 ? 39.985 52.137 33.982 1.00 16.85 118 SER A N 1
ATOM 691 C CA . SER A 1 118 ? 40.714 53.229 33.333 1.00 24.05 118 SER A CA 1
ATOM 692 C C . SER A 1 118 ? 41.202 52.801 31.955 1.00 26.22 118 SER A C 1
ATOM 693 O O . SER A 1 118 ? 42.403 52.603 31.741 1.00 23.00 118 SER A O 1
ATOM 696 N N . PRO A 1 119 ? 40.296 52.676 30.982 1.00 27.97 119 PRO A N 1
ATOM 697 C CA . PRO A 1 119 ? 40.714 52.250 29.638 1.00 30.00 119 PRO A CA 1
ATOM 698 C C . PRO A 1 119 ? 41.511 53.333 28.924 1.00 24.08 119 PRO A C 1
ATOM 699 O O . PRO A 1 119 ? 41.454 54.518 29.264 1.00 23.83 119 PRO A O 1
ATOM 703 N N . MET A 1 120 ? 42.278 52.908 27.919 1.00 29.80 120 MET A N 1
ATOM 704 C CA . MET A 1 120 ? 42.925 53.866 27.027 1.00 38.34 120 MET A CA 1
ATOM 705 C C . MET A 1 120 ? 41.866 54.680 26.280 1.00 28.52 120 MET A C 1
ATOM 706 O O . MET A 1 120 ? 40.800 54.164 25.938 1.00 31.76 120 MET A O 1
ATOM 711 N N . LEU A 1 121 ? 42.161 55.964 26.045 1.00 29.96 121 LEU A N 1
ATOM 712 C CA . LEU A 1 121 ? 41.355 56.936 25.307 1.00 31.88 121 LEU A CA 1
ATOM 713 C C . LEU A 1 121 ? 40.179 57.481 26.129 1.00 33.71 121 LEU A C 1
ATOM 714 O O . LEU A 1 121 ? 39.563 58.471 25.713 1.00 32.76 121 LEU A O 1
ATOM 719 N N . LEU A 1 122 ? 39.849 56.884 27.270 1.00 26.49 122 LEU A N 1
ATOM 720 C CA . LEU A 1 122 ? 38.657 57.210 28.039 1.00 28.36 122 LEU A CA 1
ATOM 721 C C . LEU A 1 122 ? 39.029 57.801 29.396 1.00 34.96 122 LEU A C 1
ATOM 722 O O . LEU A 1 122 ? 40.124 57.579 29.925 1.00 29.74 122 LEU A O 1
ATOM 727 N N . MET A 1 123 ? 38.087 58.556 29.967 1.00 29.14 123 MET A N 1
ATOM 728 C CA . MET A 1 123 ? 38.353 59.212 31.244 1.00 32.08 123 MET A CA 1
ATOM 729 C C . MET A 1 123 ? 38.394 58.207 32.394 1.00 27.67 123 MET A C 1
ATOM 730 O O . MET A 1 123 ? 39.250 58.311 33.284 1.00 31.42 123 MET A O 1
ATOM 735 N N . GLY A 1 124 ? 37.474 57.242 32.406 1.00 20.57 124 GLY A N 1
ATOM 736 C CA . GLY A 1 124 ? 37.448 56.217 33.441 1.00 18.61 124 GLY A CA 1
ATOM 737 C C . GLY A 1 124 ? 37.242 56.751 34.851 1.00 27.25 124 GLY A C 1
ATOM 738 O O . GLY A 1 124 ? 37.060 57.959 35.037 1.00 29.55 124 GLY A O 1
ATOM 739 N N . HIS A 1 125 ? 37.277 55.877 35.857 1.00 22.28 125 HIS A N 1
ATOM 740 C CA . HIS A 1 125 ? 37.068 56.337 37.225 1.00 16.17 125 HIS A CA 1
ATOM 741 C C . HIS A 1 125 ? 37.720 55.382 38.217 1.00 16.27 125 HIS A C 1
ATOM 742 O O . HIS A 1 125 ? 38.020 54.224 37.908 1.00 14.46 125 HIS A O 1
ATOM 749 N N . ARG A 1 126 ? 37.922 55.902 39.424 1.00 16.41 126 ARG A N 1
ATOM 750 C CA . ARG A 1 126 ? 38.288 55.091 40.578 1.00 15.22 126 ARG A CA 1
ATOM 751 C C . ARG A 1 126 ? 37.148 54.139 40.915 1.00 14.92 126 ARG A C 1
ATOM 752 O O . ARG A 1 126 ? 35.971 54.481 40.758 1.00 15.64 126 ARG A O 1
ATOM 760 N N . HIS A 1 127 ? 37.509 52.926 41.347 1.00 1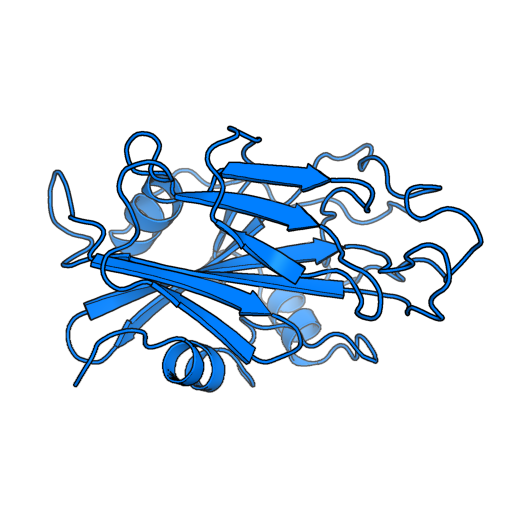1.17 127 HIS A N 1
ATOM 761 C CA . HIS A 1 127 ? 36.570 51.877 41.744 1.00 10.07 127 HIS A CA 1
ATOM 762 C C . HIS A 1 127 ? 35.785 51.309 40.567 1.00 16.80 127 HIS A C 1
ATOM 763 O O . HIS A 1 127 ? 35.508 52.002 39.583 1.00 16.51 127 HIS A O 1
ATOM 770 N N . ASP A 1 128 ? 35.390 50.046 40.687 1.00 9.49 128 ASP A N 1
ATOM 771 C CA . ASP A 1 128 ? 34.512 49.411 39.712 1.00 11.14 128 ASP A CA 1
ATOM 772 C C . ASP A 1 128 ? 33.908 48.176 40.361 1.00 7.55 128 ASP A C 1
ATOM 773 O O . ASP A 1 128 ? 34.628 47.439 41.038 1.00 12.98 128 ASP A O 1
ATOM 778 N N . TRP A 1 129 ? 32.591 47.987 40.199 1.00 8.77 129 TRP A N 1
ATOM 779 C CA . TRP A 1 129 ? 31.863 46.791 40.625 1.00 9.05 129 TRP A CA 1
ATOM 780 C C . TRP A 1 129 ? 31.193 46.161 39.412 1.00 9.75 129 TRP A C 1
ATOM 781 O O . TRP A 1 129 ? 30.505 46.856 38.653 1.00 13.05 129 TRP A O 1
ATOM 792 N N . GLU A 1 130 ? 31.385 44.856 39.236 1.00 12.03 130 GLU A N 1
ATOM 793 C CA . GLU A 1 130 ? 30.755 44.099 38.163 1.00 12.50 130 GLU A CA 1
ATOM 794 C C . GLU A 1 130 ? 30.066 42.896 38.781 1.00 14.05 130 GLU A C 1
ATOM 795 O O . GLU A 1 130 ? 30.431 42.462 39.877 1.00 7.37 130 GLU A O 1
ATOM 801 N N . ASN A 1 131 ? 29.076 42.346 38.075 1.00 11.09 131 ASN A N 1
ATOM 802 C CA . ASN A 1 131 ? 28.438 41.148 38.618 1.00 7.53 131 ASN A CA 1
ATOM 803 C C . ASN A 1 131 ? 27.764 40.336 37.522 1.00 7.73 131 ASN A C 1
ATOM 804 O O . ASN A 1 131 ? 27.384 40.861 36.469 1.00 9.31 131 ASN A O 1
ATOM 809 N N . VAL A 1 132 ? 27.649 39.040 37.776 1.00 6.24 132 VAL A N 1
ATOM 810 C CA . VAL A 1 132 ? 26.811 38.173 36.957 1.00 6.54 132 VAL A CA 1
ATOM 811 C C . VAL A 1 132 ? 25.765 37.554 37.870 1.00 8.05 132 VAL A C 1
ATOM 812 O O . VAL A 1 132 ? 26.021 37.303 39.054 1.00 13.03 132 VAL A O 1
ATOM 816 N N . VAL A 1 133 ? 24.572 37.334 37.324 1.00 7.46 133 VAL A N 1
ATOM 817 C CA . VAL A 1 133 ? 23.517 36.598 38.011 1.00 12.32 133 VAL A CA 1
ATOM 818 C C . VAL A 1 133 ? 23.268 35.306 37.240 1.00 16.70 133 VAL A C 1
ATOM 819 O O . VAL A 1 133 ? 22.958 35.332 36.041 1.00 8.45 133 VAL A O 1
ATOM 823 N N . VAL A 1 134 ? 23.430 34.182 37.923 1.00 9.01 134 VAL A N 1
ATOM 824 C CA . VAL A 1 134 ? 23.201 32.854 37.363 1.00 10.85 134 VAL A CA 1
ATOM 825 C C . VAL A 1 134 ? 21.865 32.359 37.897 1.00 17.07 134 VAL A C 1
ATOM 826 O O . VAL A 1 134 ? 21.629 32.413 39.111 1.00 15.89 134 VAL A O 1
ATOM 830 N N . PHE A 1 135 ? 21.003 31.862 37.012 1.00 10.37 135 PHE A N 1
ATOM 831 C CA . PHE A 1 135 ? 19.681 31.371 37.388 1.00 9.71 135 PHE A CA 1
ATOM 832 C C . PHE A 1 135 ? 19.635 29.860 37.188 1.00 23.07 135 PHE A C 1
ATOM 833 O O . PHE A 1 135 ? 19.950 29.364 36.096 1.00 14.01 135 PHE A O 1
ATOM 841 N N . ILE A 1 136 ? 19.268 29.122 38.245 1.00 18.47 136 ILE A N 1
ATOM 842 C CA . ILE A 1 136 ? 19.183 27.666 38.185 1.00 16.55 136 ILE A CA 1
ATOM 843 C C . ILE A 1 136 ? 17.808 27.224 38.680 1.00 15.12 136 ILE A C 1
ATOM 844 O O . ILE A 1 136 ? 17.098 27.969 39.360 1.00 16.51 136 ILE A O 1
ATOM 849 N N . ASN A 1 137 ? 17.437 25.981 38.339 1.00 15.23 137 ASN A N 1
ATOM 850 C CA . ASN A 1 137 ? 16.086 25.523 38.643 1.00 19.37 137 ASN A CA 1
ATOM 851 C C . ASN A 1 137 ? 15.872 25.370 40.149 1.00 25.93 137 ASN A C 1
ATOM 852 O O . ASN A 1 137 ? 14.852 25.827 40.681 1.00 26.81 137 ASN A O 1
ATOM 857 N N . ASP A 1 138 ? 16.831 24.776 40.859 1.00 16.45 138 ASP A N 1
ATOM 858 C CA . ASP A 1 138 ? 16.621 24.435 42.267 1.00 21.23 138 ASP A CA 1
ATOM 859 C C . ASP A 1 138 ? 17.959 24.072 42.901 1.00 17.86 138 ASP A C 1
ATOM 860 O O . ASP A 1 138 ? 18.628 23.137 42.432 1.00 20.22 138 ASP A O 1
ATOM 865 N N . PRO A 1 139 ? 18.391 24.772 43.959 1.00 19.14 139 PRO A N 1
ATOM 866 C CA . PRO A 1 139 ? 19.724 24.490 44.518 1.00 23.13 139 PRO A CA 1
ATOM 867 C C . PRO A 1 139 ? 19.808 23.158 45.245 1.00 25.15 139 PRO A C 1
ATOM 868 O O . PRO A 1 139 ? 20.921 22.664 45.465 1.00 25.70 139 PRO A O 1
ATOM 872 N N . ASP A 1 140 ? 18.676 22.553 45.605 1.00 23.16 140 ASP A N 1
ATOM 873 C CA . ASP A 1 140 ? 18.655 21.315 46.379 1.00 22.37 140 ASP A CA 1
ATOM 874 C C . ASP A 1 140 ? 18.582 20.059 45.507 1.00 33.51 140 ASP A C 1
ATOM 875 O O . ASP A 1 140 ? 18.175 19.001 45.995 1.00 43.96 140 ASP A O 1
ATOM 880 N N . GLU A 1 141 ? 18.945 20.145 44.234 1.00 32.75 141 GLU A N 1
ATOM 881 C CA . GLU A 1 141 ? 19.045 18.953 43.403 1.00 38.87 141 GLU A CA 1
ATOM 882 C C . GLU A 1 141 ? 20.487 18.460 43.378 1.00 39.90 141 GLU A C 1
ATOM 883 O O . GLU A 1 141 ? 21.427 19.206 43.672 1.00 38.12 141 GLU A O 1
ATOM 889 N N . VAL A 1 142 ? 20.654 17.188 43.013 1.00 42.56 142 VAL A N 1
ATOM 890 C CA . VAL A 1 142 ? 22.003 16.642 42.896 1.00 46.36 142 VAL A CA 1
ATOM 891 C C . VAL A 1 142 ? 22.760 17.350 41.781 1.00 51.07 142 VAL A C 1
ATOM 892 O O . VAL A 1 142 ? 23.936 17.706 41.935 1.00 49.89 142 VAL A O 1
ATOM 896 N N . GLU A 1 143 ? 22.091 17.597 40.657 1.00 47.44 143 GLU A N 1
ATOM 897 C CA . GLU A 1 143 ? 22.671 18.314 39.524 1.00 37.15 143 GLU A CA 1
ATOM 898 C C . GLU A 1 143 ? 21.646 19.338 39.064 1.00 21.12 143 GLU A C 1
ATOM 899 O O . GLU A 1 143 ? 20.810 19.044 38.200 1.00 28.50 143 GLU A O 1
ATOM 905 N N . PRO A 1 144 ? 21.651 20.537 39.646 1.00 27.64 144 PRO A N 1
ATOM 906 C CA . PRO A 1 144 ? 20.735 21.586 39.181 1.00 21.88 144 PRO A CA 1
ATOM 907 C C . PRO A 1 144 ? 21.102 22.073 37.787 1.00 28.02 144 PRO A C 1
ATOM 908 O O . PRO A 1 144 ? 22.252 21.984 37.353 1.00 26.93 144 PRO A O 1
ATOM 912 N N . THR A 1 145 ? 20.101 22.596 37.083 1.00 22.48 145 THR A N 1
ATOM 913 C CA . THR A 1 145 ? 20.250 23.018 35.694 1.00 20.32 145 THR A CA 1
ATOM 914 C C . THR A 1 145 ? 20.388 24.533 35.623 1.00 23.03 145 THR A C 1
ATOM 915 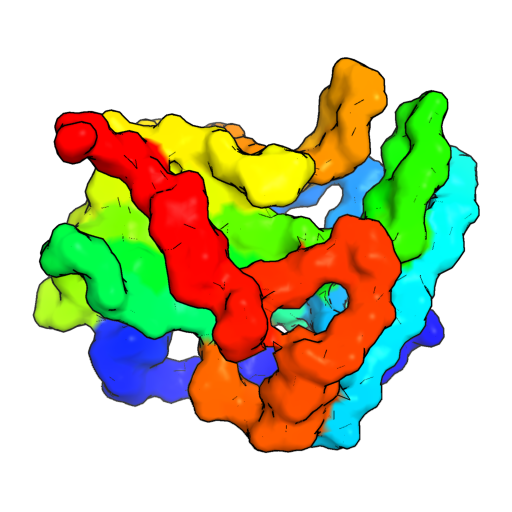O O . THR A 1 145 ? 19.553 25.256 36.171 1.00 19.54 145 THR A O 1
ATOM 919 N N . ILE A 1 146 ? 21.431 25.016 34.947 1.00 19.68 146 ILE A N 1
ATOM 920 C CA . ILE A 1 146 ? 21.519 26.449 34.686 1.00 16.55 146 ILE A CA 1
ATOM 921 C C . ILE A 1 146 ? 20.477 26.820 33.639 1.00 20.46 146 ILE A C 1
ATOM 922 O O . ILE A 1 146 ? 20.441 26.247 32.542 1.00 20.22 146 ILE A O 1
ATOM 927 N N . LEU A 1 147 ? 19.628 27.782 33.971 1.00 12.86 147 LEU A N 1
ATOM 928 C CA . LEU A 1 147 ? 18.546 28.191 33.089 1.00 14.88 147 LEU A CA 1
ATOM 929 C C . LEU A 1 147 ? 18.839 29.489 32.354 1.00 14.97 147 LEU A C 1
ATOM 930 O O . LEU A 1 147 ? 18.254 29.733 31.295 1.00 15.79 147 LEU A O 1
ATOM 935 N N . GLY A 1 148 ? 19.722 30.316 32.890 1.00 19.18 148 GLY A N 1
ATOM 936 C CA . GLY A 1 148 ? 19.964 31.618 32.314 1.00 11.75 148 GLY A CA 1
ATOM 937 C C . GLY A 1 148 ? 21.095 32.284 33.055 1.00 10.78 148 GLY A C 1
ATOM 938 O O . GLY A 1 148 ? 21.538 31.820 34.113 1.00 10.98 148 GLY A O 1
ATOM 939 N N . CYS A 1 149 ? 21.575 33.377 32.470 1.00 8.81 149 CYS A N 1
ATOM 940 C CA . CYS A 1 149 ? 22.686 34.107 33.071 1.00 12.97 149 CYS A CA 1
ATOM 941 C C . CYS A 1 149 ? 22.710 35.511 32.502 1.00 14.14 149 CYS A C 1
ATOM 942 O O . CYS A 1 149 ? 22.431 35.701 31.316 1.00 18.49 149 CYS A O 1
ATOM 945 N N . SER A 1 150 ? 23.017 36.491 33.356 1.00 9.83 150 SER A N 1
ATOM 946 C CA . SER A 1 150 ? 22.998 37.904 32.987 1.00 10.31 150 SER A CA 1
ATOM 947 C C . SER A 1 150 ? 24.260 38.559 33.517 1.00 10.76 150 SER A C 1
ATOM 948 O O . SER A 1 150 ? 24.581 38.411 34.697 1.00 11.74 150 SER A O 1
ATOM 951 N N . THR A 1 151 ? 24.951 39.303 32.654 1.00 12.32 151 THR A N 1
ATOM 952 C CA . THR A 1 151 ? 26.250 39.885 32.953 1.00 11.54 151 THR A CA 1
ATOM 953 C C . THR A 1 151 ? 26.139 41.405 32.998 1.00 11.79 151 THR A C 1
ATOM 954 O O . THR A 1 151 ? 25.470 42.017 32.156 1.00 11.02 151 THR A O 1
ATOM 958 N N . SER A 1 152 ? 26.793 42.018 33.979 1.00 10.99 152 SER A N 1
ATOM 959 C CA . SER A 1 152 ? 26.634 43.454 34.186 1.00 12.91 152 SER A CA 1
ATOM 960 C C . SER A 1 152 ? 27.234 44.241 33.033 1.00 13.30 152 SER A C 1
ATOM 961 O O . SER A 1 152 ? 28.326 43.931 32.544 1.00 14.87 152 SER A O 1
ATOM 964 N N . TRP A 1 153 ? 26.532 45.299 32.642 1.00 13.71 153 TRP A N 1
ATOM 965 C CA . TRP A 1 153 ? 26.923 46.092 31.482 1.00 11.75 153 TRP A CA 1
ATOM 966 C C . TRP A 1 153 ? 26.489 47.528 31.777 1.00 14.01 153 TRP A C 1
ATOM 967 O O . TRP A 1 153 ? 25.342 47.901 31.529 1.00 18.20 153 TRP A O 1
ATOM 978 N N . HIS A 1 154 ? 27.402 48.304 32.364 1.00 16.31 154 HIS A N 1
ATOM 979 C CA . HIS A 1 154 ? 27.209 49.731 32.619 1.00 17.27 154 HIS A CA 1
ATOM 980 C C . HIS A 1 154 ? 25.865 50.021 33.294 1.00 19.30 154 HIS A C 1
ATOM 981 O O . HIS A 1 154 ? 25.039 50.760 32.767 1.00 25.18 154 HIS A O 1
ATOM 988 N N . SER A 1 155 ? 25.657 49.404 34.462 1.00 14.69 155 SER A N 1
ATOM 989 C CA . SER A 1 155 ? 24.462 49.577 35.299 1.00 29.11 155 SER A CA 1
ATOM 990 C C . SER A 1 155 ? 23.276 48.733 34.846 1.00 28.49 155 SER A C 1
ATOM 991 O O . SER A 1 155 ? 22.333 48.544 35.621 1.00 33.25 155 SER A O 1
ATOM 994 N N . GLY A 1 156 ? 23.297 48.232 33.608 1.00 23.73 156 GLY A N 1
ATOM 995 C CA . GLY A 1 156 ? 22.318 47.284 33.124 1.00 22.42 156 GLY A CA 1
ATOM 996 C C . GLY A 1 156 ? 22.881 45.879 33.033 1.00 13.28 156 GLY A C 1
ATOM 997 O O . GLY A 1 156 ? 23.896 45.548 33.656 1.00 12.79 156 GLY A O 1
ATOM 998 N N . TYR A 1 157 ? 22.234 45.052 32.206 1.00 11.61 157 TYR A N 1
ATOM 999 C CA . TYR A 1 157 ? 22.598 43.648 32.034 1.00 10.16 157 TYR A CA 1
ATOM 1000 C C . TYR A 1 157 ? 22.527 43.233 30.565 1.00 15.91 157 TYR A C 1
ATOM 1001 O O . TYR A 1 157 ? 21.679 43.714 29.803 1.00 17.70 157 TYR A O 1
ATOM 1010 N N . ILE A 1 158 ? 23.405 42.309 30.182 1.00 13.97 158 ILE A N 1
ATOM 1011 C CA . ILE A 1 158 ? 23.232 41.509 28.970 1.00 15.06 158 ILE A CA 1
ATOM 1012 C C . ILE A 1 158 ? 22.621 40.185 29.398 1.00 14.16 158 ILE A C 1
ATOM 1013 O O . ILE A 1 158 ? 23.232 39.450 30.180 1.00 17.51 158 ILE A O 1
ATOM 1018 N N . LYS A 1 159 ? 21.431 39.867 28.885 1.00 15.31 159 LYS A N 1
ATOM 1019 C CA . LYS A 1 159 ? 20.630 38.766 29.406 1.00 16.14 159 LYS A CA 1
ATOM 1020 C C . LYS A 1 159 ? 20.657 37.570 28.465 1.00 19.64 159 LYS A C 1
ATOM 1021 O O . LYS A 1 159 ? 20.518 37.731 27.254 1.00 14.79 159 LYS A O 1
ATOM 1027 N N . TYR A 1 160 ? 20.798 36.366 29.025 1.00 12.17 160 TYR A N 1
ATOM 1028 C CA . TYR A 1 160 ? 20.861 35.136 28.248 1.00 13.20 160 TYR A CA 1
ATOM 1029 C C . TYR A 1 160 ? 19.870 34.122 28.816 1.00 15.41 160 TYR A C 1
ATOM 1030 O O . TYR A 1 160 ? 19.950 33.769 29.994 1.00 14.31 160 TYR A O 1
ATOM 1039 N N . ALA A 1 161 ? 18.940 33.648 27.990 1.00 19.26 161 ALA A N 1
ATOM 1040 C CA . ALA A 1 161 ? 18.004 32.603 28.408 1.00 20.98 161 ALA A CA 1
ATOM 1041 C C . ALA A 1 161 ? 17.723 31.681 27.225 1.00 17.06 161 ALA A C 1
ATOM 1042 O O . ALA A 1 161 ? 16.955 32.037 26.319 1.00 30.57 161 ALA A O 1
ATOM 1044 N N . PRO A 1 162 ? 18.347 30.506 27.179 1.00 22.72 162 PRO A N 1
ATOM 1045 C CA . PRO A 1 162 ? 19.271 29.956 28.166 1.00 17.64 162 PRO A CA 1
ATOM 1046 C C . PRO A 1 162 ? 20.674 30.554 28.136 1.00 19.22 162 PRO A C 1
ATOM 1047 O O . PRO A 1 162 ? 21.072 31.271 27.220 1.00 20.41 162 PRO A O 1
ATOM 1051 N N . CYS A 1 163 ? 21.419 30.251 29.169 1.00 24.95 163 CYS A N 1
ATOM 1052 C CA . CYS A 1 163 ? 22.844 30.517 29.155 1.00 26.02 163 CYS A CA 1
ATOM 1053 C C . CYS A 1 163 ? 23.478 29.602 28.113 1.00 22.50 163 CYS A C 1
ATOM 1054 O O . CYS A 1 163 ? 23.313 28.379 28.205 1.00 25.63 163 CYS A O 1
ATOM 1057 N N . PRO A 1 164 ? 24.177 30.132 27.102 1.00 23.64 164 PRO A N 1
ATOM 1058 C CA . PRO A 1 164 ? 24.638 29.272 26.001 1.00 28.93 164 PRO A CA 1
ATOM 1059 C C . PRO A 1 164 ? 25.637 28.236 26.485 1.00 25.48 164 PRO A C 1
ATOM 1060 O O . PRO A 1 164 ? 26.538 28.537 27.272 1.00 28.75 164 PRO A O 1
ATOM 1064 N N . THR A 1 165 ? 25.469 27.006 25.978 1.00 20.45 165 THR A N 1
ATOM 1065 C CA . THR A 1 165 ? 26.241 25.862 26.455 1.00 26.0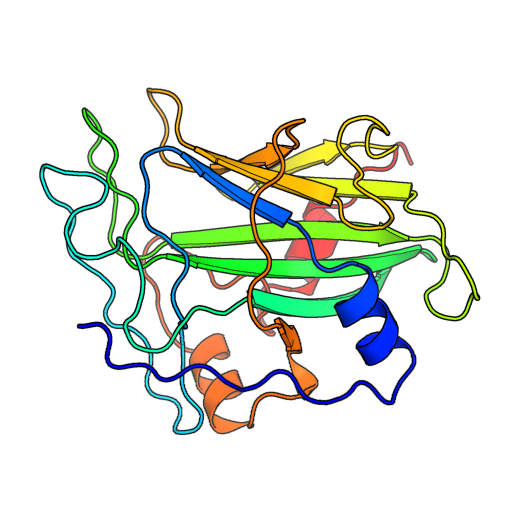3 165 THR A CA 1
ATOM 1066 C C . THR A 1 165 ? 27.736 26.077 26.283 1.00 20.94 165 THR A C 1
ATOM 1067 O O . THR A 1 165 ? 28.526 25.641 27.125 1.00 26.36 165 THR A O 1
ATOM 1071 N N . ASP A 1 166 ? 28.147 26.720 25.182 1.00 21.25 166 ASP A N 1
ATOM 1072 C CA . ASP A 1 166 ? 29.575 26.909 24.919 1.00 19.98 166 ASP A CA 1
ATOM 1073 C C . ASP A 1 166 ? 30.252 27.789 25.961 1.00 22.40 166 ASP A C 1
ATOM 1074 O O . ASP A 1 166 ? 31.483 27.827 26.014 1.00 32.20 166 ASP A O 1
ATOM 1079 N N . SER A 1 167 ? 29.483 28.518 26.766 1.00 26.36 167 SER A N 1
ATOM 1080 C CA . SER A 1 167 ? 30.042 29.358 27.815 1.00 16.13 167 SER A CA 1
ATOM 1081 C C . SER A 1 167 ? 29.854 28.756 29.195 1.00 21.42 167 SER A C 1
ATOM 1082 O O . SER A 1 167 ? 30.054 29.453 30.198 1.00 19.02 167 SER A O 1
ATOM 1085 N N . ILE A 1 168 ? 29.455 27.490 29.271 1.00 23.35 168 ILE A N 1
ATOM 1086 C CA . ILE A 1 168 ? 29.306 26.778 30.535 1.00 24.71 168 ILE A CA 1
ATOM 1087 C C . ILE A 1 168 ? 30.376 25.701 30.593 1.00 28.12 168 ILE A C 1
ATOM 1088 O O . ILE A 1 168 ? 30.440 24.828 29.719 1.00 27.26 168 ILE A O 1
ATOM 1093 N N . ASN A 1 169 ? 31.212 25.763 31.619 1.00 29.46 169 ASN A N 1
ATOM 1094 C CA . ASN A 1 169 ? 32.285 24.805 31.850 1.00 25.77 169 ASN A CA 1
ATOM 1095 C C . ASN A 1 169 ? 31.880 23.991 33.080 1.00 25.97 169 ASN A C 1
ATOM 1096 O O . ASN A 1 169 ? 32.133 24.393 34.215 1.00 21.53 169 ASN A O 1
ATOM 1101 N N . GLY A 1 170 ? 31.246 22.843 32.844 1.00 25.07 170 GLY A N 1
ATOM 1102 C CA . GLY A 1 170 ? 30.695 22.048 33.926 1.00 28.78 170 GLY A CA 1
ATOM 1103 C C . GLY A 1 170 ? 29.455 22.715 34.482 1.00 27.40 170 GLY A C 1
ATOM 1104 O O . GLY A 1 170 ? 28.404 22.741 33.839 1.00 29.12 170 GLY A O 1
ATOM 1105 N N . SER A 1 171 ? 29.562 23.281 35.677 1.00 20.89 171 SER A N 1
ATOM 1106 C CA . SER A 1 171 ? 28.523 24.167 36.177 1.00 20.99 171 SER A CA 1
ATOM 1107 C C . SER A 1 171 ? 29.041 25.585 36.389 1.00 19.59 171 SER A C 1
ATOM 1108 O O . SER A 1 171 ? 28.433 26.354 37.136 1.00 15.49 171 SER A O 1
ATOM 1111 N N . SER A 1 172 ? 30.138 25.958 35.735 1.00 15.52 172 SER A N 1
ATOM 1112 C CA . SER A 1 172 ? 30.704 27.299 35.853 1.00 17.47 172 SER A CA 1
ATOM 1113 C C . SER A 1 172 ? 30.491 28.067 34.552 1.00 24.35 172 SER A C 1
ATOM 1114 O O . SER A 1 172 ? 31.055 27.695 33.514 1.00 20.39 172 SER A O 1
ATOM 1117 N N . VAL A 1 173 ? 29.692 29.143 34.609 1.00 18.12 173 VAL A N 1
ATOM 1118 C CA . VAL A 1 173 ? 29.600 30.067 33.482 1.00 17.18 173 VAL A CA 1
ATOM 1119 C C . VAL A 1 173 ? 30.931 30.786 33.321 1.00 20.03 173 VAL A C 1
ATOM 1120 O O . VAL A 1 173 ? 31.547 31.217 34.304 1.00 19.55 173 VAL A O 1
ATOM 1124 N N . MET A 1 174 ? 31.366 30.943 32.075 1.00 11.11 174 MET A N 1
ATOM 1125 C CA . MET A 1 174 ? 32.639 31.571 31.756 1.00 12.25 174 MET A CA 1
ATOM 1126 C C . MET A 1 174 ? 32.391 33.021 31.354 1.00 13.19 174 MET A C 1
ATOM 1127 O O . MET A 1 174 ? 31.616 33.303 30.426 1.00 11.12 174 MET A O 1
ATOM 1132 N N . ILE A 1 175 ? 33.048 33.924 32.059 1.00 11.45 175 ILE A N 1
ATOM 1133 C CA . ILE A 1 175 ? 32.785 35.353 31.994 1.00 11.26 175 ILE A CA 1
ATOM 1134 C C . ILE A 1 175 ? 34.074 36.053 31.585 1.00 12.08 175 ILE A C 1
ATOM 1135 O O . ILE A 1 175 ? 35.171 35.623 31.951 1.00 13.29 175 ILE A O 1
ATOM 1140 N N . LYS A 1 176 ? 33.944 37.135 30.827 1.00 13.54 176 LYS A N 1
ATOM 1141 C CA . LYS A 1 176 ? 35.079 37.959 30.423 1.00 12.48 176 LYS A CA 1
ATOM 1142 C C . LYS A 1 176 ? 34.846 39.392 30.881 1.00 17.84 176 LYS A C 1
ATOM 1143 O O . LYS A 1 176 ? 33.745 39.932 30.713 1.00 12.97 176 LYS A O 1
ATOM 1149 N N . TYR A 1 177 ? 35.880 39.990 31.482 1.00 13.69 177 TYR A N 1
ATOM 1150 C CA . TYR A 1 177 ? 35.898 41.409 31.839 1.00 15.14 177 TYR A CA 1
ATOM 1151 C C . TYR A 1 177 ? 36.757 42.146 30.812 1.00 17.64 177 TYR A C 1
ATOM 1152 O O . TYR A 1 177 ? 37.967 41.917 30.726 1.00 15.67 177 TYR A O 1
ATOM 1161 N N . GLU A 1 178 ? 36.134 43.010 30.019 1.00 15.27 178 GLU A N 1
ATOM 1162 C CA . GLU A 1 178 ? 36.879 43.734 28.996 1.00 26.68 178 GLU A CA 1
ATOM 1163 C C . GLU A 1 178 ? 36.146 45.022 28.642 1.00 23.91 178 GLU A C 1
ATOM 1164 O O . GLU A 1 178 ? 35.009 45.262 29.057 1.00 16.21 178 GLU A O 1
ATOM 1170 N N . HIS A 1 179 ? 36.828 45.862 27.887 1.00 19.04 179 HIS A N 1
ATOM 1171 C CA . HIS A 1 179 ? 36.260 47.126 27.456 1.00 25.13 179 HIS A CA 1
ATOM 1172 C C . HIS A 1 179 ? 36.268 47.189 25.942 1.00 23.96 179 HIS A C 1
ATOM 1173 O O . HIS A 1 179 ? 37.149 46.621 25.286 1.00 29.25 179 HIS A O 1
ATOM 1180 N N . SER A 1 180 ? 35.277 47.891 25.394 1.00 24.93 180 SER A N 1
ATOM 1181 C CA . SER A 1 180 ? 35.247 48.237 23.976 1.00 34.09 180 SER A CA 1
ATOM 1182 C C . SER A 1 180 ? 35.003 49.737 23.866 1.00 30.12 180 SER A C 1
ATOM 1183 O O . SER A 1 180 ? 34.010 50.243 24.399 1.00 29.37 180 SER A O 1
ATOM 1186 N N . PHE A 1 181 ? 35.923 50.445 23.219 1.00 23.21 181 PHE A N 1
ATOM 1187 C CA . PHE A 1 181 ? 35.709 51.856 22.948 1.00 30.39 181 PHE A CA 1
ATOM 1188 C C . PHE A 1 181 ? 34.319 52.027 22.335 1.00 28.05 181 PHE A C 1
ATOM 1189 O O . PHE A 1 181 ? 33.889 51.182 21.541 1.00 24.17 181 PHE A O 1
ATOM 1197 N N . PRO A 1 182 ? 33.569 53.065 22.709 1.00 22.84 182 PRO A N 1
ATOM 1198 C CA . PRO A 1 182 ? 33.917 54.189 23.575 1.00 23.94 182 PRO A CA 1
ATOM 1199 C C . PRO A 1 182 ? 33.395 54.105 25.017 1.00 20.27 182 PRO A C 1
ATOM 1200 O O . PRO A 1 182 ? 33.240 55.158 25.625 1.00 20.58 182 PRO A O 1
ATOM 1204 N N . LEU A 1 183 ? 33.152 52.904 25.544 1.00 18.81 183 LEU A N 1
ATOM 1205 C CA . LEU A 1 183 ? 32.629 52.702 26.893 1.00 17.46 183 LEU A CA 1
ATOM 1206 C C . LEU A 1 183 ? 33.686 52.050 27.783 1.00 29.26 183 LEU A C 1
ATOM 1207 O O . LEU A 1 183 ? 34.679 51.509 27.299 1.00 16.86 183 LEU A O 1
ATOM 1212 N N . ASN A 1 184 ? 33.465 52.108 29.099 1.00 25.49 184 ASN A N 1
ATOM 1213 C CA . ASN A 1 184 ? 34.394 51.540 30.076 1.00 15.96 184 ASN A CA 1
ATOM 1214 C C . ASN A 1 184 ? 34.296 50.008 30.071 1.00 19.22 184 ASN A C 1
ATOM 1215 O O . ASN A 1 184 ? 33.695 49.388 29.190 1.00 18.33 184 ASN A O 1
ATOM 1220 N N . HIS A 1 185 ? 34.861 49.382 31.100 1.00 17.43 185 HIS A N 1
ATOM 1221 C CA . HIS A 1 185 ? 34.813 47.930 31.222 1.00 15.64 185 HIS A CA 1
ATOM 1222 C C . HIS A 1 185 ? 33.411 47.423 31.572 1.00 19.43 185 HIS A C 1
ATOM 1223 O O . HIS A 1 185 ? 32.598 48.117 32.203 1.00 14.48 185 HIS A O 1
ATOM 1230 N N . ALA A 1 186 ? 33.147 46.182 31.167 1.00 12.93 186 ALA A N 1
ATOM 1231 C CA . ALA A 1 186 ? 31.896 45.489 31.446 1.00 12.70 186 ALA A CA 1
ATOM 1232 C C . ALA A 1 186 ? 32.144 43.998 31.310 1.00 16.10 186 ALA A C 1
ATOM 1233 O O . ALA A 1 186 ? 33.202 43.556 30.853 1.00 14.23 186 ALA A O 1
ATOM 1235 N N . LEU A 1 187 ? 31.128 43.234 31.688 1.00 14.42 187 LEU A N 1
ATOM 1236 C CA . LEU A 1 187 ? 31.148 41.788 31.622 1.00 12.77 187 LEU A CA 1
ATOM 1237 C C . LEU A 1 187 ? 30.277 41.273 30.491 1.00 13.85 187 LEU A C 1
ATOM 1238 O O . LEU A 1 187 ? 29.306 41.905 30.069 1.00 17.70 187 LEU A O 1
ATOM 1243 N N . ASN A 1 188 ? 30.621 40.079 30.028 1.00 11.73 188 ASN A N 1
ATOM 1244 C CA . ASN A 1 188 ? 29.860 39.381 28.986 1.00 20.67 188 ASN A CA 1
ATOM 1245 C C . ASN A 1 188 ? 30.301 37.931 29.060 1.00 16.53 188 ASN A C 1
ATOM 1246 O O . ASN A 1 188 ? 31.323 37.636 29.676 1.00 16.93 188 ASN A O 1
ATOM 1251 N N . ILE A 1 189 ? 29.501 37.011 28.511 1.00 14.65 189 ILE A N 1
ATOM 1252 C CA . ILE A 1 189 ? 29.956 35.585 28.481 1.00 12.57 189 ILE A CA 1
ATOM 1253 C C . ILE A 1 189 ? 31.086 35.420 27.464 1.00 13.54 189 ILE A C 1
ATOM 1254 O O . ILE A 1 189 ? 31.319 36.290 26.629 1.00 14.05 189 ILE A O 1
ATOM 1259 N N . THR A 1 190 ? 31.770 34.270 27.510 1.00 21.16 190 THR A N 1
ATOM 1260 C CA . THR A 1 190 ? 32.904 34.010 26.621 1.00 21.29 190 THR A CA 1
ATOM 1261 C C . THR A 1 190 ? 33.104 32.503 26.504 1.00 19.96 190 THR A C 1
ATOM 1262 O O . THR A 1 190 ? 32.575 31.730 27.299 1.00 18.75 190 THR A O 1
ATOM 1266 N N . LYS A 1 191 ? 33.890 32.088 25.513 1.00 21.62 191 LYS A N 1
ATOM 1267 C CA . LYS A 1 191 ? 34.314 30.697 25.414 1.00 24.97 191 LYS A CA 1
ATOM 1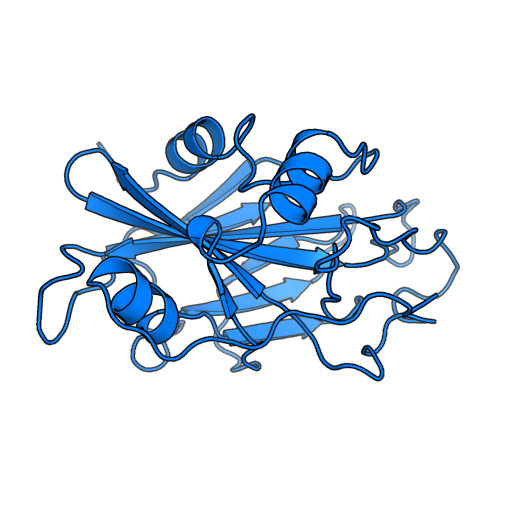268 C C . LYS A 1 191 ? 35.725 30.462 25.949 1.00 22.89 191 LYS A C 1
ATOM 1269 O O . LYS A 1 191 ? 36.222 29.334 25.873 1.00 29.95 191 LYS A O 1
ATOM 1275 N N . ASP A 1 192 ? 36.389 31.492 26.468 1.00 27.93 192 ASP A N 1
ATOM 1276 C CA . ASP A 1 192 ? 37.744 31.372 27.003 1.00 25.76 192 ASP A CA 1
ATOM 1277 C C . ASP A 1 192 ? 37.690 31.165 28.514 1.00 21.30 192 ASP A C 1
ATOM 1278 O O . ASP A 1 192 ? 37.114 31.982 29.237 1.00 17.96 192 ASP A O 1
ATOM 1283 N N . ALA A 1 193 ? 38.315 30.091 28.990 1.00 28.42 193 ALA A N 1
ATOM 1284 C CA . ALA A 1 193 ? 38.266 29.754 30.406 1.00 32.16 193 ALA A CA 1
ATOM 1285 C C . ALA A 1 193 ? 39.188 30.669 31.208 1.00 34.15 193 ALA A C 1
ATOM 1286 O O . ALA A 1 193 ? 40.356 30.864 30.855 1.00 27.53 193 ALA A O 1
ATOM 1288 N N . GLY A 1 194 ? 38.655 31.242 32.278 1.00 29.05 194 GLY A N 1
ATOM 1289 C CA . GLY A 1 194 ? 39.446 32.108 33.123 1.00 16.92 194 GLY A CA 1
ATOM 1290 C C . GLY A 1 194 ? 39.838 31.402 34.403 1.00 21.74 194 GLY A C 1
ATOM 1291 O O . GLY A 1 194 ? 40.327 30.267 34.369 1.00 18.15 194 GLY A O 1
ATOM 1292 N N . ALA A 1 195 ? 39.591 32.050 35.537 1.00 21.70 195 ALA A N 1
ATOM 1293 C CA . ALA A 1 195 ? 40.075 31.582 36.827 1.00 22.23 195 ALA A CA 1
ATOM 1294 C C . ALA A 1 195 ? 39.001 31.802 37.885 1.00 17.51 195 ALA A C 1
ATOM 1295 O O . ALA A 1 195 ? 38.127 32.654 37.737 1.00 14.47 195 ALA A O 1
ATOM 1297 N N . TYR A 1 196 ? 39.091 31.014 38.961 1.00 15.85 196 TYR A N 1
ATOM 1298 C CA . TYR A 1 196 ? 38.244 31.113 40.140 1.00 16.48 196 TYR A CA 1
ATOM 1299 C C . TYR A 1 196 ? 38.878 32.032 41.173 1.00 19.91 196 TYR A C 1
ATOM 1300 O O . TYR A 1 196 ? 40.102 32.106 41.290 1.00 14.87 196 TYR A O 1
ATOM 1309 N N . GLN A 1 197 ? 38.029 32.681 41.963 1.00 13.83 197 GLN A N 1
ATOM 1310 C CA . GLN A 1 197 ? 38.447 33.460 43.120 1.00 17.75 197 GLN A CA 1
ATOM 1311 C C . GLN A 1 197 ? 37.782 32.888 44.366 1.00 21.91 197 GLN A C 1
ATOM 1312 O O . GLN A 1 197 ? 36.710 32.273 44.284 1.00 18.98 197 GLN A O 1
ATOM 1318 N N . ASP A 1 198 ? 38.409 33.103 45.527 1.00 15.90 198 ASP A N 1
ATOM 1319 C CA . ASP A 1 198 ? 37.806 32.656 46.780 1.00 17.34 198 ASP A CA 1
ATOM 1320 C C . ASP A 1 198 ? 36.468 33.356 46.994 1.00 12.36 198 ASP A C 1
ATOM 1321 O O . ASP A 1 198 ? 36.383 34.588 46.988 1.00 7.80 198 ASP A O 1
ATOM 1326 N N . LEU A 1 199 ? 35.423 32.565 47.186 1.00 10.93 199 LEU A N 1
ATOM 1327 C CA . LEU A 1 199 ? 34.067 33.076 47.290 1.00 8.54 199 LEU A CA 1
ATOM 1328 C C . LEU A 1 199 ? 33.705 33.321 48.750 1.00 10.63 199 LEU A C 1
ATOM 1329 O O . LEU A 1 199 ? 33.959 32.482 49.612 1.00 16.25 199 LEU A O 1
ATOM 1334 N N . ILE A 1 200 ? 33.095 34.468 49.032 1.00 6.86 200 ILE A N 1
ATOM 1335 C CA . ILE A 1 200 ? 32.482 34.692 50.337 1.00 7.11 200 ILE A CA 1
ATOM 1336 C C . ILE A 1 200 ? 31.036 35.103 50.101 1.00 6.85 200 ILE A C 1
ATOM 1337 O O . ILE A 1 200 ? 30.757 35.989 49.286 1.00 6.41 200 ILE A O 1
ATOM 1342 N N . MET A 1 201 ? 30.112 34.432 50.775 1.00 8.73 201 MET A N 1
ATOM 1343 C CA . MET A 1 201 ? 28.708 34.784 50.624 1.00 14.02 201 MET A CA 1
ATOM 1344 C C . MET A 1 201 ? 28.341 35.878 51.605 1.00 11.12 201 MET A C 1
ATOM 1345 O O . MET A 1 201 ? 28.992 36.051 52.639 1.00 9.15 201 MET A O 1
ATOM 1350 N N . TRP A 1 202 ? 27.312 36.645 51.238 1.00 8.92 202 TRP A N 1
ATOM 1351 C CA . TRP A 1 202 ? 26.904 37.810 52.020 1.00 12.39 202 TRP A CA 1
ATOM 1352 C C . TRP A 1 202 ? 26.749 37.457 53.496 1.00 17.47 202 TRP A C 1
ATOM 1353 O O . TRP A 1 202 ? 27.334 38.113 54.375 1.00 16.43 202 TRP A O 1
ATOM 1364 N N . HIS A 1 203 ? 25.992 36.395 53.784 1.00 16.62 203 HIS A N 1
ATOM 1365 C CA . HIS A 1 203 ? 25.696 36.058 55.173 1.00 15.51 203 HIS A CA 1
ATOM 1366 C C . HIS A 1 203 ? 26.922 35.584 55.938 1.00 15.64 203 HIS A C 1
ATOM 1367 O O . HIS A 1 203 ? 26.888 35.553 57.172 1.00 17.07 203 HIS A O 1
ATOM 1374 N N . GLN A 1 204 ? 27.991 35.196 55.242 1.00 13.65 204 GLN A N 1
ATOM 1375 C CA . GLN A 1 204 ? 29.201 34.713 55.901 1.00 17.21 204 GLN A CA 1
ATOM 1376 C C . GLN A 1 204 ? 30.165 35.827 56.269 1.00 19.17 204 GLN A C 1
ATOM 1377 O O . GLN A 1 204 ? 31.160 35.565 56.954 1.00 15.78 204 GLN A O 1
ATOM 1383 N N . MET A 1 205 ? 29.929 37.033 55.802 1.00 14.81 205 MET A N 1
ATOM 1384 C CA . MET A 1 205 ? 30.797 38.129 56.186 1.00 16.27 205 MET A CA 1
ATOM 1385 C C . MET A 1 205 ? 30.345 38.660 57.543 1.00 14.31 205 MET A C 1
ATOM 1386 O O . MET A 1 205 ? 29.155 38.631 57.850 1.00 15.37 205 MET A O 1
ATOM 1391 N N . PRO A 1 206 ? 31.271 39.142 58.376 1.00 19.01 206 PRO A N 1
ATOM 1392 C CA . PRO A 1 206 ? 30.861 39.748 59.649 1.00 18.59 206 PRO A CA 1
ATOM 1393 C C . PRO A 1 206 ? 30.037 41.011 59.426 1.00 20.45 206 PRO A C 1
ATOM 1394 O O . PRO A 1 206 ? 30.109 41.675 58.384 1.00 18.54 206 PRO A O 1
ATOM 1398 N N . ASP A 1 207 ? 29.250 41.339 60.449 1.00 19.53 207 ASP A N 1
ATOM 1399 C CA . ASP A 1 207 ? 28.380 42.512 60.405 1.00 23.68 207 ASP A CA 1
ATOM 1400 C C . ASP A 1 207 ? 29.143 43.800 60.113 1.00 12.36 207 ASP A C 1
ATOM 1401 O O . ASP A 1 207 ? 28.600 44.703 59.469 1.00 24.03 207 ASP A O 1
ATOM 1406 N N . LEU A 1 208 ? 30.382 43.916 60.600 1.00 16.72 208 LEU A N 1
ATOM 1407 C CA . LEU A 1 208 ? 31.202 45.094 60.317 1.00 15.78 208 LEU A CA 1
ATOM 1408 C C . LEU A 1 208 ? 31.452 45.245 58.826 1.00 18.28 208 LEU A C 1
ATOM 1409 O O . LEU A 1 208 ? 31.430 46.362 58.293 1.00 16.91 208 LEU A O 1
ATOM 1414 N N . ALA A 1 209 ? 31.682 44.131 58.139 1.00 14.60 209 ALA A N 1
ATOM 1415 C CA . ALA A 1 209 ? 31.921 44.185 56.699 1.00 19.02 209 ALA A CA 1
ATOM 1416 C C . ALA A 1 209 ? 30.642 44.494 55.941 1.00 17.43 209 ALA A C 1
ATOM 1417 O O . ALA A 1 209 ? 30.652 45.285 54.991 1.00 10.60 209 ALA A O 1
ATOM 1419 N N . ARG A 1 210 ? 29.532 43.862 56.330 1.00 11.38 210 ARG A N 1
ATOM 1420 C CA . ARG A 1 210 ? 28.261 44.154 55.677 1.00 15.69 210 ARG A CA 1
ATOM 1421 C C . ARG A 1 210 ? 27.850 45.606 55.895 1.00 22.60 210 ARG A C 1
ATOM 1422 O O . ARG A 1 210 ? 27.396 46.275 54.958 1.00 16.64 210 ARG A O 1
ATOM 1430 N N . ARG A 1 211 ? 28.007 46.110 57.125 1.00 12.19 211 ARG A N 1
ATOM 1431 C CA . ARG A 1 211 ? 27.764 47.525 57.389 1.00 14.28 211 ARG A CA 1
ATOM 1432 C C . ARG A 1 211 ? 28.549 48.404 56.418 1.00 16.14 211 ARG A C 1
ATOM 1433 O O . ARG A 1 211 ? 27.994 49.311 55.788 1.00 18.95 211 ARG A O 1
ATOM 1441 N N . ALA A 1 212 ? 29.847 48.126 56.269 1.00 16.46 212 ALA A N 1
ATOM 1442 C CA . ALA A 1 212 ? 30.687 48.919 55.375 1.00 16.81 212 ALA A CA 1
ATOM 1443 C C . ALA A 1 212 ? 30.214 48.824 53.925 1.00 18.71 212 ALA A C 1
ATOM 1444 O O . ALA A 1 212 ? 30.164 49.835 53.219 1.00 22.59 212 ALA A O 1
ATOM 1446 N N . LEU A 1 213 ? 29.875 47.617 53.455 1.00 15.34 213 LEU A N 1
ATOM 1447 C CA . LEU A 1 213 ? 29.389 47.464 52.079 1.00 16.53 213 LEU A CA 1
ATOM 1448 C C . LEU A 1 213 ? 28.030 48.121 51.876 1.00 13.95 213 LEU A C 1
ATOM 1449 O O . LEU A 1 213 ? 27.686 48.492 50.748 1.00 15.74 213 LEU A O 1
ATOM 1454 N N . ASN A 1 214 ? 27.238 48.248 52.941 1.00 14.81 214 ASN A N 1
ATOM 1455 C CA . ASN A 1 214 ? 25.951 48.935 52.859 1.00 22.39 214 ASN A CA 1
ATOM 1456 C C . ASN A 1 214 ? 26.126 50.451 52.804 1.00 21.39 214 ASN A C 1
ATOM 1457 O O . ASN A 1 214 ? 25.319 51.146 52.178 1.00 20.82 214 ASN A O 1
ATOM 1462 N N . ASP A 1 215 ? 27.185 50.979 53.415 1.00 14.07 215 ASP A N 1
ATOM 1463 C CA . ASP A 1 215 ? 27.294 52.408 53.666 1.00 22.16 215 ASP A CA 1
ATOM 1464 C C . ASP A 1 215 ? 28.370 53.108 52.861 1.00 17.50 215 ASP A C 1
ATOM 1465 O O . ASP A 1 215 ? 28.359 54.341 52.797 1.00 20.62 215 ASP A O 1
ATOM 1470 N N . THR A 1 216 ? 29.323 52.376 52.300 1.00 18.10 216 THR A N 1
ATOM 1471 C CA . THR A 1 216 ? 30.488 53.012 51.703 1.00 22.94 216 THR A CA 1
ATOM 1472 C C . THR A 1 216 ? 30.143 53.560 50.325 1.00 20.66 216 THR A C 1
ATOM 1473 O O . THR A 1 216 ? 29.474 52.899 49.519 1.00 25.66 216 THR A O 1
ATOM 1477 N N . ASP A 1 217 ? 30.590 54.785 50.073 1.00 18.66 217 ASP A N 1
ATOM 1478 C CA . ASP A 1 217 ? 30.428 55.434 48.775 1.00 20.85 217 ASP A CA 1
ATOM 1479 C C . ASP A 1 217 ? 31.617 55.035 47.914 1.00 21.20 217 ASP A C 1
ATOM 1480 O O . ASP A 1 217 ? 32.762 55.382 48.223 1.00 33.46 217 ASP A O 1
ATOM 1485 N N . PHE A 1 218 ? 31.355 54.276 46.853 1.00 15.13 218 PHE A N 1
ATOM 1486 C CA . PHE A 1 218 ? 32.381 53.939 45.882 1.00 22.62 218 PHE A CA 1
ATOM 1487 C C . PHE A 1 218 ? 32.300 54.826 44.640 1.00 26.81 218 PHE A C 1
ATOM 1488 O O . PHE A 1 218 ? 32.756 54.425 43.563 1.00 18.00 218 PHE A O 1
ATOM 1496 N N . GLY A 1 219 ? 31.712 56.015 44.768 1.00 22.98 219 GLY A N 1
ATOM 1497 C CA . GLY A 1 219 ? 31.661 56.960 43.673 1.00 17.67 219 GLY A CA 1
ATOM 1498 C C . GLY A 1 219 ? 30.796 56.499 42.524 1.00 23.48 219 GLY A C 1
ATOM 1499 O O . GLY A 1 219 ? 29.595 56.260 42.691 1.00 18.80 219 GLY A O 1
ATOM 1500 N N . LYS A 1 220 ? 31.399 56.360 41.341 1.00 21.01 220 LYS A N 1
ATOM 1501 C CA . LYS A 1 220 ? 30.645 55.919 40.174 1.00 19.68 220 LYS A CA 1
ATOM 1502 C C . LYS A 1 220 ? 30.318 54.434 40.206 1.00 21.95 220 LYS A C 1
ATOM 1503 O O . LYS A 1 220 ? 29.507 53.982 39.397 1.00 26.60 220 LYS A O 1
ATOM 1509 N N . ALA A 1 221 ? 30.919 53.671 41.112 1.00 19.38 221 ALA A N 1
ATOM 1510 C CA . ALA A 1 221 ? 30.672 52.237 41.222 1.00 19.02 221 ALA A CA 1
ATOM 1511 C C . ALA A 1 221 ? 29.677 51.971 42.352 1.00 17.98 221 ALA A C 1
ATOM 1512 O O . ALA A 1 221 ? 29.769 52.564 43.430 1.00 23.96 221 ALA A O 1
ATOM 1514 N N . ILE A 1 222 ? 28.720 51.087 42.094 1.00 19.93 222 ILE A N 1
ATOM 1515 C CA . ILE A 1 222 ? 27.644 50.781 43.033 1.00 21.00 222 ILE A CA 1
ATOM 1516 C C . ILE A 1 222 ? 27.796 49.336 43.487 1.00 17.84 222 ILE A C 1
ATOM 1517 O O . ILE A 1 222 ? 27.833 48.419 42.655 1.00 17.55 222 ILE A O 1
ATOM 1522 N N . THR A 1 223 ? 27.867 49.132 44.794 1.00 13.99 223 THR A N 1
ATOM 1523 C CA . THR A 1 223 ? 28.004 47.778 45.324 1.00 19.71 223 THR A CA 1
ATOM 1524 C C . THR A 1 223 ? 26.736 46.982 45.028 1.00 17.93 223 THR A C 1
ATOM 1525 O O . THR A 1 223 ? 25.672 47.321 45.566 1.00 14.33 223 THR A O 1
ATOM 1529 N N . PRO A 1 224 ? 26.791 45.924 44.206 1.00 13.94 224 PRO A N 1
ATOM 1530 C CA . PRO A 1 224 ? 25.544 45.354 43.668 1.00 18.36 224 PRO A CA 1
ATOM 1531 C C . PRO A 1 224 ? 24.855 44.359 44.586 1.00 15.65 224 PRO A C 1
ATOM 1532 O O . PRO A 1 224 ? 23.661 44.111 44.400 1.00 10.27 224 PRO A O 1
ATOM 1536 N N . MET A 1 225 ? 25.538 43.767 45.559 1.00 13.82 225 MET A N 1
ATOM 1537 C CA . MET A 1 225 ? 24.878 42.769 46.389 1.00 10.65 225 MET A CA 1
ATOM 1538 C C . MET A 1 225 ? 24.595 43.259 47.805 1.00 10.64 225 MET A C 1
ATOM 1539 O O . MET A 1 225 ? 24.258 42.438 48.675 1.00 8.55 225 MET A O 1
ATOM 1544 N N . ASN A 1 226 ? 24.690 44.562 48.058 1.00 19.43 226 ASN A N 1
ATOM 1545 C CA . ASN A 1 226 ? 24.411 45.046 49.402 1.00 11.52 226 ASN A CA 1
ATOM 1546 C C . ASN A 1 226 ? 22.902 45.146 49.608 1.00 16.75 226 ASN A C 1
ATOM 1547 O O . ASN A 1 226 ? 22.102 44.866 48.709 1.00 15.27 226 ASN A O 1
ATOM 1552 N N . ASP A 1 227 ? 22.496 45.542 50.812 1.00 20.03 227 ASP A N 1
ATOM 1553 C CA . ASP A 1 227 ? 21.075 45.472 51.134 1.00 19.00 227 ASP A CA 1
ATOM 1554 C C . ASP A 1 227 ? 20.260 46.484 50.333 1.00 19.89 227 ASP A C 1
ATOM 1555 O O . ASP A 1 227 ? 19.101 46.211 49.984 1.00 19.54 227 ASP A O 1
ATOM 1560 N N . LEU A 1 228 ? 20.856 47.625 49.985 1.00 12.40 228 LEU A N 1
ATOM 1561 C CA . LEU A 1 228 ? 20.148 48.642 49.205 1.00 22.88 228 LEU A CA 1
ATOM 1562 C C . LEU A 1 228 ? 19.836 48.175 47.782 1.00 22.04 228 LEU A C 1
ATOM 1563 O O . LEU A 1 228 ? 18.780 48.508 47.234 1.00 20.00 228 LEU A O 1
ATOM 1568 N N . ASN A 1 229 ? 20.745 47.431 47.148 1.00 18.20 229 ASN A N 1
ATOM 1569 C CA . ASN A 1 229 ? 20.653 47.222 45.704 1.00 15.94 229 ASN A CA 1
ATOM 1570 C C . ASN A 1 229 ? 20.335 45.797 45.267 1.00 12.43 229 ASN A C 1
ATOM 1571 O O . ASN A 1 229 ? 19.906 45.611 44.127 1.00 17.87 229 ASN A O 1
ATOM 1576 N N . PHE A 1 230 ? 20.518 44.799 46.132 1.00 10.66 230 PHE A N 1
ATOM 1577 C CA . PHE A 1 230 ? 20.552 43.415 45.661 1.00 15.58 230 PHE A CA 1
ATOM 1578 C C . PHE A 1 230 ? 19.252 43.012 44.965 1.00 18.05 230 PHE A C 1
ATOM 1579 O O . PHE A 1 230 ? 19.276 42.498 43.839 1.00 16.71 230 PHE A O 1
ATOM 1587 N N . MET A 1 231 ? 18.101 43.250 45.603 1.00 12.98 231 MET A N 1
ATOM 1588 C CA . MET A 1 231 ? 16.843 42.785 45.005 1.00 16.86 231 MET A CA 1
ATOM 1589 C C . MET A 1 231 ? 16.505 43.556 43.728 1.00 14.99 231 MET A C 1
ATOM 1590 O O . MET A 1 231 ? 16.010 42.972 42.751 1.00 16.31 231 MET A O 1
ATOM 1595 N N . GLU A 1 232 ? 16.747 44.866 43.714 1.00 14.84 232 GLU A N 1
ATOM 1596 C CA . GLU A 1 232 ? 16.551 45.628 42.481 1.00 20.08 232 GLU A CA 1
ATOM 1597 C C . GLU A 1 232 ? 17.430 45.091 41.366 1.00 20.73 232 GLU A C 1
ATOM 1598 O O . GLU A 1 232 ? 17.023 45.049 40.200 1.00 14.18 232 GLU A O 1
ATOM 1604 N N . LYS A 1 233 ? 18.641 44.656 41.707 1.00 10.02 233 LYS A N 1
ATOM 1605 C CA . LYS A 1 233 ? 19.542 44.126 40.692 1.00 14.33 233 LYS A CA 1
ATOM 1606 C C . LYS A 1 233 ? 19.042 42.790 40.161 1.00 15.62 233 LYS A C 1
ATOM 1607 O O . LYS A 1 233 ? 19.039 42.555 38.947 1.00 19.10 233 LYS A O 1
ATOM 1613 N N . ILE A 1 234 ? 18.632 41.895 41.060 1.00 12.65 234 ILE A N 1
ATOM 1614 C CA . ILE A 1 234 ? 18.104 40.596 40.640 1.00 13.90 234 ILE A CA 1
ATOM 1615 C C . ILE A 1 234 ? 16.926 40.792 39.696 1.00 17.48 234 ILE A C 1
ATOM 1616 O O . ILE A 1 234 ? 16.786 40.084 38.692 1.00 17.18 234 ILE A O 1
ATOM 1621 N N . GLU A 1 235 ? 16.061 41.754 40.005 1.00 14.75 235 GLU A N 1
ATOM 1622 C CA . GLU A 1 235 ? 14.913 42.008 39.146 1.00 21.31 235 GLU A CA 1
ATOM 1623 C C . GLU A 1 235 ? 15.355 42.550 37.793 1.00 22.42 235 GLU A C 1
ATOM 1624 O O . GLU A 1 235 ? 14.801 42.173 36.747 1.00 18.18 235 GLU A O 1
ATOM 1630 N N . ALA A 1 236 ? 16.351 43.443 37.800 1.00 22.50 236 ALA A N 1
ATOM 1631 C CA . ALA A 1 236 ? 16.888 43.994 36.561 1.00 18.46 236 ALA A CA 1
ATOM 1632 C C . ALA A 1 236 ? 17.565 42.924 35.715 1.00 16.29 236 ALA A C 1
ATOM 1633 O O . ALA A 1 236 ? 17.588 43.029 34.482 1.00 17.74 236 ALA A O 1
ATOM 1635 N N . ALA A 1 237 ? 18.090 41.881 36.353 1.00 14.04 237 ALA A N 1
ATOM 1636 C CA . ALA A 1 237 ? 18.826 40.812 35.680 1.00 18.06 237 ALA A CA 1
ATOM 1637 C C . ALA A 1 237 ? 17.936 39.724 35.084 1.00 20.71 237 ALA A C 1
ATOM 1638 O O . ALA A 1 237 ? 18.412 38.966 34.233 1.00 17.63 237 ALA A O 1
ATOM 1640 N N . TRP A 1 238 ? 16.684 39.600 35.536 1.00 15.64 238 TRP A N 1
ATOM 1641 C CA . TRP A 1 238 ? 15.727 38.598 35.058 1.00 18.68 238 TRP A CA 1
ATOM 1642 C C . TRP A 1 238 ? 15.756 38.462 33.538 1.00 15.28 238 TRP A C 1
ATOM 1643 O O . TRP A 1 238 ? 15.361 39.400 32.831 1.00 14.32 238 TRP A O 1
ATOM 1654 N N . PRO A 1 239 ? 16.209 37.328 32.996 1.00 16.48 239 PRO A N 1
ATOM 1655 C CA . PRO A 1 239 ? 16.445 37.242 31.546 1.00 15.87 239 PRO A CA 1
ATOM 1656 C C . PRO A 1 239 ? 15.355 36.533 30.760 1.00 18.68 239 PRO A C 1
ATOM 1657 O O . PRO A 1 239 ? 15.401 36.495 29.524 1.00 18.97 239 PRO A O 1
ATOM 1661 N N . PHE A 1 240 ? 14.378 35.960 31.454 1.00 16.41 240 PHE A N 1
ATOM 1662 C CA . PHE A 1 240 ? 13.421 35.076 30.814 1.00 18.70 240 PHE A CA 1
ATOM 1663 C C . PHE A 1 240 ? 12.323 35.863 30.115 1.00 22.42 240 PHE A C 1
ATOM 1664 O O . PHE A 1 240 ? 11.993 36.993 30.493 1.00 26.25 240 PHE A O 1
ATOM 1672 N N . LYS A 1 241 ? 11.773 35.255 29.066 1.00 24.14 241 LYS A N 1
ATOM 1673 C CA . LYS A 1 241 ? 10.792 35.910 28.202 1.00 33.40 241 LYS A CA 1
ATOM 1674 C C . LYS A 1 241 ? 9.396 35.662 28.768 1.00 29.93 241 LYS A C 1
ATOM 1675 O O . LYS A 1 241 ? 8.585 34.914 28.221 1.00 33.51 241 LYS A O 1
ATOM 1681 N N . THR A 1 242 ? 9.132 36.309 29.899 1.00 27.35 242 THR A N 1
ATOM 1682 C CA . THR A 1 242 ? 7.869 36.139 30.618 1.00 37.65 242 THR A CA 1
ATOM 1683 C C . THR A 1 242 ? 6.868 37.224 30.231 1.00 42.94 242 THR A C 1
ATOM 1684 O O . THR A 1 242 ? 7.253 38.359 29.943 1.00 46.45 242 THR A O 1
#

InterPro domains:
  IPR008701 Necrosis inducing protein [PF05630] (63-256)
  IPR008701 Necrosis inducing protein [PIRSF029958] (48-260)
  IPR008701 Necrosis inducing protein [PTHR33657] (34-259)

Foldseek 3Di:
DLPAADDFFDDDDDLVSVLQVVAFAFEAEDQAADFADQAHLQQDGDPADFADQGRYPPGNAHPNFHEWEWEWDDDPQKIKIKIKTKGQWWHDHPANTGGIAMWIKIWIWNGSPDPQIDTQWMWTWDQNATDIGGRLDPLQQDRSHGYKYWDDDPPDIIIIDGDNDGHHGGRYDYPVRRDPSNLVSLQDPPRDSYHSQCHPVHPVVRVVRHDRDPD

Secondary structure (DSSP, 8-state):
---PPPPP-PPP-SHHHHHHHHTPPEEEE-SSPPPB--B-TT--B-------S-SSTT-S--TT---EEEEEEEETTEEEEEEEEEEEEE--TTS--EEEEEEEEEEEES-TTSSSPPEEEEEEEETTEEEEESSPPGGGEETTEEEEEEEE-TTS-EEEEE-SS--B---EEEGGGS-HHHHHHHHH--BTTB--TTSTTTHHHHHHHH--S--

Nearest PDB structures (foldseek):
  6qbe-assembly1_A  TM=1.005E+00  e=1.327E-48  Hyaloperonospora arabidopsidis
  3gnz-assembly1_P  TM=9.702E-01  e=2.216E-26  Pythium aphanidermatum
  3gnu-assembly1_P  TM=9.685E-01  e=5.058E-26  Pythium aphanidermatum
  5no9-assembly2_B  TM=9.643E-01  e=5.058E-26  Pythium aphanidermatum
  5nnw-assembly1_A  TM=9.663E-01  e=2.965E-25  Pythium aphanidermatum

Sequence (215 aa):
HDAIVPFSEPKPVTISEKAGVKFKPLLDVNTGCAPYAAVNAEGETSGGLQTSGDPESGCRGSKYGSQVYGRSTWYNDVWAIMYAWYFPKDSPMLLMGHRHDWENVVVFINDPDEVEPTILGCSTSWHSGYIKYAPCPTDSINGSSVMIKYEHSFPLNHALNITKDAGAYQDLIMWHQMPDLARRALNDTDFGKAITPMNDLNFMEKIEAAWPFKT

Radius of gyration: 16.13 Å; Cα contacts (8 Å, |Δi|>4): 518; chains: 1; bounding box: 42×43×38 Å

Solvent-accessible surface area: 10073 Å² total; per-residue (Å²): 177,43,71,18,78,23,25,92,56,53,184,36,117,71,86,26,20,111,4,0,44,71,1,22,2,13,6,35,50,60,69,3,1,22,9,15,4,0,0,12,42,121,20,108,42,23,56,7,22,129,54,55,76,54,19,46,45,63,0,166,42,21,147,91,38,31,0,2,1,0,50,27,30,124,43,92,134,22,22,0,0,0,0,0,0,0,0,6,4,2,3,5,126,156,41,184,21,42,99,18,10,19,7,4,0,0,0,0,0,47,43,14,98,75,139,118,14,75,24,59,0,0,0,0,6,114,67,100,31,28,49,104,48,32,100,4,48,114,91,4,41,71,74,24,7,0,13,0,25,1,64,49,81,132,85,82,38,5,8,1,55,30,18,147,78,66,27,56,119,17,72,2,3,6,19,99,44,3,49,93,102,0,74,164,12,1,38,92,45,121,4,50,166,7,98,5,2,1,8,79,109,33,8,99,131,33,0,113,48,0,36,12,44,197,143

B-factor: mean 23.96, std 11.92, range [6.24, 71.88]